Protein AF-A0A5N6N7A0-F1 (afdb_monomer)

Foldseek 3Di:
DVVLQVQLCVVLVVAEQQGNHPPSVVVQVVVLVVVCVVCQVPQQKKKKKWAFDVLQQQFALVLLLVLCCVRPVVCSVVSCVQQVDWDWDDDPPDTDTRNHGHDPVPPCRLSSQSSLCRVLQVVLVVQAPWPDWHDNRRIIITMDGLLRVLVSVVSCCVVVVVRSGHTDQQPIEMEHSHHPCPNVDPPSHDPNHHYD

Solvent-accessible surface area (backbone atoms only — not comparable to full-atom values): 10612 Å² total; per-residue (Å²): 113,80,63,57,52,57,53,49,21,63,69,42,52,81,41,37,27,61,44,80,42,86,64,23,66,58,51,52,52,54,50,52,52,51,50,48,69,74,49,34,82,43,33,57,42,29,35,40,41,42,35,47,54,62,37,55,57,39,24,30,40,69,52,27,54,52,39,33,48,72,75,43,50,94,50,27,70,59,50,43,68,70,56,66,51,74,40,82,44,75,56,90,94,48,69,47,75,44,72,44,27,45,60,88,90,45,89,63,32,65,54,48,53,42,51,51,50,43,61,59,55,50,50,37,60,76,73,28,78,61,79,40,67,42,24,45,64,77,43,33,44,39,29,19,41,43,68,36,44,34,49,37,51,50,50,46,66,70,58,21,55,84,45,25,36,41,72,26,49,74,68,17,34,40,35,49,82,29,77,66,59,72,83,74,43,90,76,63,59,69,90,66,45,35,75,101

Sequence (196 aa):
MRGVGKEMAKYLGDFQFGVGVPSGAEAVLHSANRFLNEFHTDGSLAMLTVDFSNAFNLVSRTSLLHEVRTRCPSISLWVDFLYGQPARLYVGNDHIWSTTGVQQGDPLGPLPFALVLHPLVHRIKVGCALSFHAWYLDDGTIIGDAKEVAKALDIIRAEGPVLGLELNIKKTEVFWPSCNGVKAQDGLFPCGIGNQ

Nearest PDB structures (foldseek):
  6ar1-assembly2_D  TM=7.501E-01  e=6.374E-07  Geobacillus stearothermophilus
  6ar1-assembly1_A  TM=7.476E-01  e=1.039E-06  Geobacillus stearothermophilus
  5hhl-assembly3_D  TM=6.271E-01  e=5.410E-06  Agathobacter rectalis M104/1
  5hhl-assembly4_G  TM=6.429E-01  e=1.438E-05  Agathobacter rectalis M104/1
  5hhl-assembly2_H  TM=6.278E-01  e=1.273E-05  Agathobacter rectalis M104/1

InterPro domains:
  IPR000477 Reverse transcriptase domain [PF00078] (39-175)

Structure (mmCIF, N/CA/C/O backbone):
data_AF-A0A5N6N7A0-F1
#
_entry.id   AF-A0A5N6N7A0-F1
#
loop_
_atom_site.group_PDB
_atom_site.id
_atom_site.type_symbol
_atom_site.label_atom_id
_atom_site.label_alt_id
_atom_site.label_comp_id
_atom_site.label_asym_id
_atom_site.label_entity_id
_atom_site.label_seq_id
_atom_site.pdbx_PDB_ins_code
_atom_site.Cartn_x
_atom_site.Cartn_y
_atom_site.Cartn_z
_atom_site.occupancy
_atom_site.B_iso_or_equiv
_atom_site.auth_seq_id
_atom_site.auth_comp_id
_atom_site.auth_asym_id
_atom_site.auth_atom_id
_atom_site.pdbx_PDB_model_num
ATOM 1 N N . MET A 1 1 ? -3.127 -6.864 23.498 1.00 55.28 1 MET A N 1
ATOM 2 C CA . MET A 1 1 ? -2.595 -6.164 22.301 1.00 55.28 1 MET A CA 1
ATOM 3 C C . MET A 1 1 ? -1.176 -6.580 21.881 1.00 55.28 1 MET A C 1
ATOM 5 O O . MET A 1 1 ? -0.942 -6.617 20.684 1.00 55.28 1 MET A O 1
ATOM 9 N N . ARG A 1 2 ? -0.235 -6.955 22.779 1.00 56.56 2 ARG A N 1
ATOM 10 C CA . ARG A 1 2 ? 1.153 -7.326 22.374 1.00 56.56 2 ARG A CA 1
ATOM 11 C C . ARG A 1 2 ? 1.269 -8.515 21.395 1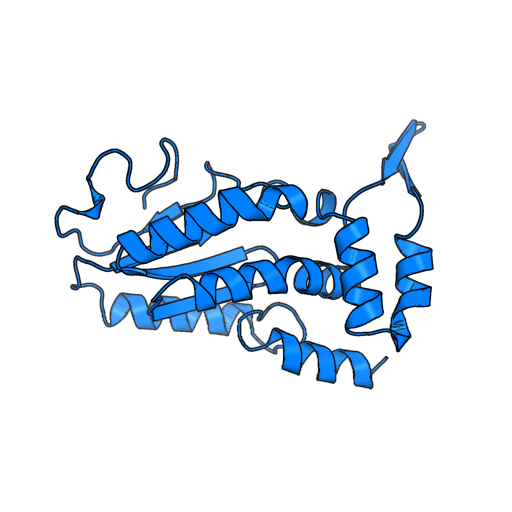.00 56.56 2 ARG A C 1
ATOM 13 O O . ARG A 1 2 ? 2.254 -8.581 20.669 1.00 56.56 2 ARG A O 1
ATOM 20 N N . GLY A 1 3 ? 0.301 -9.437 21.378 1.00 76.38 3 GLY A N 1
ATOM 21 C CA . GLY A 1 3 ? 0.283 -10.575 20.443 1.00 76.38 3 GLY A CA 1
ATOM 22 C C . GLY A 1 3 ? -0.080 -10.177 19.010 1.00 76.38 3 GLY A C 1
ATOM 23 O O . GLY A 1 3 ? 0.641 -10.527 18.083 1.00 76.38 3 GLY A O 1
ATOM 24 N N . VAL A 1 4 ? -1.126 -9.357 18.856 1.00 85.38 4 VAL A N 1
ATOM 25 C CA . VAL A 1 4 ? -1.650 -8.914 17.550 1.00 85.38 4 VAL A CA 1
ATOM 26 C C . VAL A 1 4 ? -0.587 -8.185 16.741 1.00 85.38 4 VAL A C 1
ATOM 28 O O . VAL A 1 4 ? -0.408 -8.482 15.570 1.00 85.38 4 VAL A O 1
ATOM 31 N N . GLY A 1 5 ? 0.169 -7.278 17.369 1.00 86.12 5 GLY A N 1
ATOM 32 C CA . GLY A 1 5 ? 1.215 -6.534 16.664 1.00 86.12 5 GLY A CA 1
ATOM 33 C C . GLY A 1 5 ? 2.275 -7.444 16.036 1.00 86.12 5 GLY A C 1
ATOM 34 O O . GLY A 1 5 ? 2.650 -7.238 14.890 1.00 86.12 5 GLY A O 1
ATOM 35 N N . LYS A 1 6 ? 2.715 -8.491 16.748 1.00 88.62 6 LYS A N 1
ATOM 36 C CA . LYS A 1 6 ? 3.709 -9.445 16.225 1.00 88.62 6 LYS A CA 1
ATOM 37 C C . LYS A 1 6 ? 3.142 -10.324 15.114 1.00 88.62 6 LYS A C 1
ATOM 39 O O . LYS A 1 6 ? 3.834 -10.601 14.142 1.00 88.62 6 LYS A O 1
ATOM 44 N N . GLU A 1 7 ? 1.904 -10.775 15.276 1.00 91.81 7 GLU A N 1
ATOM 45 C CA . GLU A 1 7 ? 1.223 -11.601 14.281 1.00 91.81 7 GLU A CA 1
ATOM 46 C C . GLU A 1 7 ? 0.987 -10.824 12.983 1.00 91.81 7 GLU A C 1
ATOM 48 O O . GLU A 1 7 ? 1.325 -11.306 11.905 1.00 91.81 7 GLU A O 1
ATOM 53 N N . MET A 1 8 ? 0.493 -9.589 13.092 1.00 94.31 8 MET A N 1
ATOM 54 C CA . MET A 1 8 ? 0.238 -8.732 11.937 1.00 94.31 8 MET A CA 1
ATOM 55 C C . MET A 1 8 ? 1.528 -8.264 11.272 1.00 94.31 8 MET A C 1
ATOM 57 O O . MET A 1 8 ? 1.585 -8.261 10.052 1.00 94.31 8 MET A O 1
ATOM 61 N N . ALA A 1 9 ? 2.587 -7.964 12.032 1.00 92.75 9 ALA A N 1
ATOM 62 C CA . ALA A 1 9 ? 3.901 -7.676 11.451 1.00 92.75 9 ALA A CA 1
ATOM 63 C C . ALA A 1 9 ? 4.442 -8.867 10.642 1.00 92.75 9 ALA A C 1
ATOM 65 O O . ALA A 1 9 ? 5.045 -8.678 9.593 1.00 92.75 9 ALA A O 1
ATOM 66 N N . LYS A 1 10 ? 4.197 -10.105 11.093 1.00 93.88 10 LYS A N 1
ATOM 67 C CA . LYS A 1 10 ? 4.577 -11.306 10.337 1.00 93.88 10 LYS A CA 1
ATOM 68 C C . LYS A 1 10 ? 3.730 -11.489 9.074 1.00 93.88 10 LYS A C 1
ATOM 70 O O . LYS A 1 10 ? 4.272 -11.899 8.057 1.00 93.88 10 LYS A O 1
ATOM 75 N N . TYR A 1 11 ? 2.424 -11.244 9.159 1.00 95.44 11 TYR A N 1
ATOM 76 C CA . TYR A 1 11 ? 1.506 -11.381 8.027 1.00 95.44 11 TYR A CA 1
ATOM 77 C C . TYR A 1 11 ? 1.768 -10.328 6.943 1.00 95.44 11 TYR A C 1
ATOM 79 O O . TYR A 1 11 ? 1.861 -10.676 5.778 1.00 95.44 11 TYR A O 1
ATOM 87 N N . LEU A 1 12 ? 1.939 -9.068 7.345 1.00 96.62 12 LEU A N 1
ATOM 88 C CA . LEU A 1 12 ? 2.153 -7.925 6.454 1.00 96.62 12 LEU A CA 1
ATOM 89 C C . LEU A 1 12 ? 3.604 -7.801 5.960 1.00 96.62 12 LEU A C 1
ATOM 91 O O . LEU A 1 12 ? 3.854 -7.172 4.936 1.00 96.62 12 LEU A O 1
ATOM 95 N N . GLY A 1 13 ? 4.567 -8.346 6.705 1.00 93.69 13 GLY A N 1
ATOM 96 C CA . GLY A 1 13 ? 5.996 -8.066 6.535 1.00 93.69 13 GLY A CA 1
ATOM 97 C C . GLY A 1 13 ? 6.656 -8.659 5.289 1.00 93.69 13 GLY A C 1
ATOM 98 O O . GLY A 1 13 ? 7.870 -8.544 5.149 1.00 93.69 13 GLY A O 1
ATOM 99 N N . ASP A 1 14 ? 5.904 -9.308 4.403 1.00 93.81 14 ASP A N 1
ATOM 100 C CA . ASP A 1 14 ? 6.398 -9.738 3.095 1.00 93.81 14 ASP A CA 1
ATOM 101 C C . ASP A 1 14 ? 6.516 -8.569 2.102 1.00 93.81 14 ASP A C 1
ATOM 103 O O . ASP A 1 14 ? 7.429 -8.565 1.277 1.00 93.81 14 ASP A O 1
ATOM 107 N N . PHE A 1 15 ? 5.645 -7.562 2.219 1.00 96.75 15 PHE A N 1
ATOM 108 C CA . PHE A 1 15 ? 5.638 -6.383 1.352 1.00 96.75 15 PHE A CA 1
ATOM 109 C C . PHE A 1 15 ? 5.383 -5.064 2.081 1.00 96.75 15 PHE A C 1
ATOM 111 O O . PHE A 1 15 ? 5.639 -4.016 1.501 1.00 96.75 15 PHE A O 1
ATOM 118 N N . GLN A 1 16 ? 4.881 -5.078 3.316 1.00 97.31 16 GLN A N 1
ATOM 119 C CA . GLN A 1 16 ? 4.509 -3.877 4.061 1.00 97.31 16 GLN A CA 1
ATOM 120 C C . GLN A 1 16 ? 5.455 -3.642 5.246 1.00 97.31 16 GLN A C 1
ATOM 122 O O . GLN A 1 16 ? 5.474 -4.383 6.228 1.00 97.31 16 GLN A O 1
ATOM 127 N N . PHE A 1 17 ? 6.213 -2.553 5.160 1.00 96.75 17 PHE A N 1
ATOM 128 C CA . PHE A 1 17 ? 7.297 -2.181 6.070 1.00 96.75 17 PHE A CA 1
ATOM 129 C C . PHE A 1 17 ? 6.917 -1.040 7.027 1.00 96.75 17 PHE A C 1
ATOM 131 O O . PHE A 1 17 ? 7.694 -0.688 7.910 1.00 96.75 17 PHE A O 1
ATOM 138 N N . GLY A 1 18 ? 5.714 -0.477 6.896 1.00 94.75 18 GLY A N 1
ATOM 139 C CA . GLY A 1 18 ? 5.188 0.576 7.768 1.00 94.75 18 GLY A CA 1
ATOM 140 C C . GLY A 1 18 ? 4.546 0.077 9.066 1.00 94.75 18 GLY A C 1
ATOM 141 O O . GLY A 1 18 ? 4.205 0.880 9.932 1.00 94.75 18 GLY A O 1
ATOM 142 N N . VAL A 1 19 ? 4.370 -1.2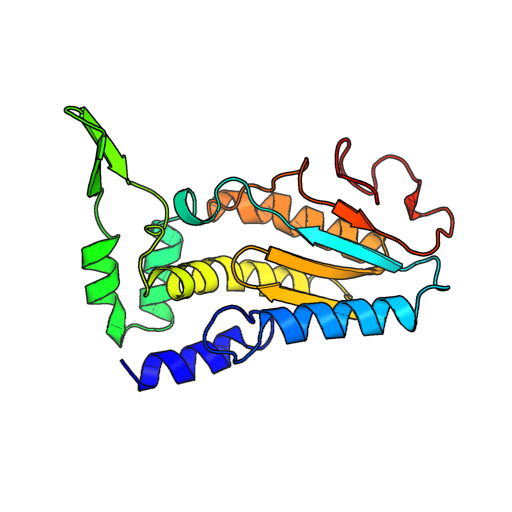41 9.236 1.00 93.75 19 VAL A N 1
ATOM 143 C CA . VAL A 1 19 ? 3.673 -1.819 10.396 1.00 93.75 19 VAL A CA 1
ATOM 144 C C . VAL A 1 19 ? 4.547 -2.841 11.111 1.00 93.75 19 VAL A C 1
ATOM 146 O O . VAL A 1 19 ? 4.698 -3.979 10.680 1.00 93.75 19 VAL A O 1
ATOM 149 N N . GLY A 1 20 ? 5.091 -2.444 12.263 1.00 90.50 20 GLY A N 1
ATOM 150 C CA . GLY A 1 20 ? 5.809 -3.357 13.157 1.00 90.50 20 GLY A CA 1
ATOM 151 C C . GLY A 1 20 ? 7.187 -3.807 12.659 1.00 90.50 20 GLY A C 1
ATOM 152 O O . GLY A 1 20 ? 7.741 -4.746 13.231 1.00 90.50 20 GLY A O 1
ATOM 153 N N . VAL A 1 21 ? 7.748 -3.133 11.648 1.00 92.50 21 VAL A N 1
ATOM 154 C CA . VAL A 1 21 ? 9.099 -3.378 11.127 1.00 92.50 21 VAL A CA 1
ATOM 155 C C . VAL A 1 21 ? 10.039 -2.247 11.568 1.00 92.50 21 VAL A C 1
ATOM 157 O O . VAL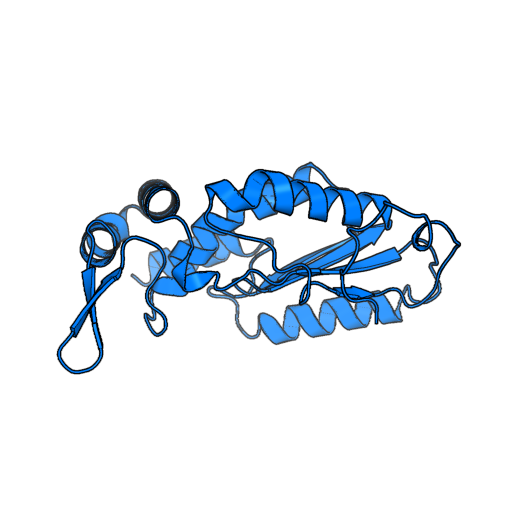 A 1 21 ? 9.840 -1.097 11.173 1.00 92.50 21 VAL A O 1
ATOM 160 N N . PRO A 1 22 ? 11.059 -2.530 12.401 1.00 92.44 22 PRO A N 1
ATOM 161 C CA . PRO A 1 22 ? 12.063 -1.535 12.769 1.00 92.44 22 PRO A CA 1
ATOM 162 C C . PRO A 1 22 ? 12.812 -1.021 11.537 1.00 92.44 22 PRO A C 1
ATOM 164 O O . PRO A 1 22 ? 13.268 -1.823 10.724 1.00 92.44 22 PRO A O 1
ATOM 167 N N . SER A 1 23 ? 12.953 0.302 11.421 1.00 93.75 23 SER A N 1
ATOM 168 C CA . SER A 1 23 ? 13.647 0.964 10.303 1.00 93.75 23 SER A CA 1
ATOM 169 C C . SER A 1 23 ? 13.132 0.552 8.915 1.00 93.75 23 SER A C 1
ATOM 171 O O . SER A 1 23 ? 13.902 0.389 7.967 1.00 93.75 23 SER A O 1
ATOM 173 N N . GLY A 1 24 ? 11.818 0.323 8.803 1.00 94.50 24 GLY A N 1
ATOM 174 C CA . GLY A 1 24 ? 11.193 -0.139 7.566 1.00 94.50 24 GLY A CA 1
ATOM 175 C C . GLY A 1 24 ? 11.381 0.827 6.396 1.00 94.50 24 GLY A C 1
ATOM 176 O O . GLY A 1 24 ? 11.703 0.388 5.295 1.00 94.50 24 GLY A O 1
ATOM 177 N N . ALA A 1 25 ? 11.252 2.136 6.632 1.00 94.19 25 ALA A N 1
ATOM 178 C CA . ALA A 1 25 ? 11.437 3.151 5.595 1.00 94.19 25 ALA A CA 1
ATOM 179 C C . ALA A 1 25 ? 12.876 3.145 5.051 1.00 94.19 25 ALA A C 1
ATOM 181 O O . ALA A 1 25 ? 13.091 3.109 3.839 1.00 94.19 25 ALA A O 1
ATOM 182 N N . GLU A 1 26 ? 13.870 3.108 5.942 1.00 95.75 26 GLU A N 1
ATOM 183 C CA . GLU A 1 26 ? 15.284 3.050 5.578 1.00 95.75 26 GLU A CA 1
ATOM 184 C C . GLU A 1 26 ? 15.613 1.756 4.829 1.00 95.75 26 GLU A C 1
ATOM 186 O O . GLU A 1 26 ? 16.344 1.786 3.838 1.00 95.75 26 GLU A O 1
ATOM 191 N N . ALA A 1 27 ? 15.048 0.624 5.258 1.00 94.62 27 ALA A N 1
ATOM 192 C CA . ALA A 1 27 ? 15.231 -0.656 4.585 1.00 94.62 27 ALA A CA 1
ATOM 193 C C . ALA A 1 27 ? 14.710 -0.620 3.140 1.00 94.62 27 ALA A C 1
ATOM 195 O O . ALA A 1 27 ? 15.414 -1.071 2.231 1.00 94.62 27 ALA A O 1
ATOM 196 N N . VAL A 1 28 ? 13.521 -0.050 2.911 1.00 95.62 28 VAL A N 1
ATOM 197 C CA . VAL A 1 28 ? 12.941 0.108 1.567 1.00 95.62 28 VAL A CA 1
ATOM 198 C C . VAL A 1 28 ? 13.817 1.019 0.708 1.00 95.62 28 VAL A C 1
ATOM 200 O O . VAL A 1 28 ? 14.222 0.620 -0.385 1.00 95.62 28 VAL A O 1
ATOM 203 N N . LEU A 1 29 ? 14.185 2.197 1.222 1.00 94.50 29 LEU A N 1
ATOM 204 C CA . LEU A 1 29 ? 15.008 3.174 0.507 1.00 94.50 29 LEU A CA 1
ATOM 205 C C . LEU A 1 29 ? 16.381 2.607 0.121 1.00 94.50 29 LEU A C 1
ATOM 207 O O . LEU A 1 29 ? 16.797 2.700 -1.034 1.00 94.50 29 LEU A O 1
ATOM 211 N N . HIS A 1 30 ? 17.102 2.009 1.072 1.00 95.31 30 HIS A N 1
ATOM 212 C CA . HIS A 1 30 ? 18.429 1.453 0.807 1.00 95.31 30 HIS A CA 1
ATOM 213 C C . HIS A 1 30 ? 18.378 0.263 -0.152 1.00 95.31 30 HIS A C 1
ATOM 215 O O . HIS A 1 30 ? 19.270 0.133 -0.991 1.00 95.31 30 HIS A O 1
ATOM 221 N N . SER A 1 31 ? 17.341 -0.575 -0.069 1.00 94.75 31 SER A N 1
ATOM 222 C CA . SER A 1 31 ? 17.174 -1.713 -0.979 1.00 94.75 31 SER A CA 1
ATOM 223 C C . SER A 1 31 ? 16.885 -1.252 -2.407 1.00 94.75 31 SER A C 1
ATOM 225 O O . SER A 1 31 ? 17.551 -1.714 -3.333 1.00 94.75 31 SER A O 1
ATOM 227 N N . ALA A 1 32 ? 15.968 -0.295 -2.584 1.00 93.44 32 ALA A N 1
ATOM 228 C CA . ALA A 1 32 ? 15.656 0.282 -3.890 1.00 93.44 32 ALA A CA 1
ATOM 229 C C . ALA A 1 32 ? 16.882 0.979 -4.507 1.00 93.44 32 ALA A C 1
ATOM 231 O O . ALA A 1 32 ? 17.246 0.695 -5.647 1.00 93.44 32 ALA A O 1
ATOM 232 N N . ASN A 1 33 ? 17.591 1.807 -3.732 1.00 92.25 33 ASN A N 1
ATOM 233 C CA . ASN A 1 33 ? 18.808 2.481 -4.194 1.00 92.25 33 ASN A CA 1
ATOM 234 C C . ASN A 1 33 ? 19.922 1.499 -4.561 1.00 92.25 33 ASN A C 1
ATOM 236 O O . ASN A 1 33 ? 20.608 1.684 -5.565 1.00 92.25 33 ASN A O 1
ATOM 240 N N . ARG A 1 34 ? 20.128 0.446 -3.762 1.00 93.44 34 ARG A N 1
ATOM 241 C CA . ARG A 1 34 ? 21.104 -0.599 -4.088 1.00 93.44 34 ARG A CA 1
ATOM 242 C C . ARG A 1 34 ? 20.739 -1.286 -5.402 1.00 93.44 34 ARG A C 1
ATOM 244 O O . ARG A 1 34 ? 21.615 -1.445 -6.246 1.00 93.44 34 ARG A O 1
ATOM 251 N N . PHE A 1 35 ? 19.469 -1.647 -5.575 1.00 92.12 35 PHE A N 1
ATOM 252 C CA . PHE A 1 35 ? 18.976 -2.300 -6.783 1.00 92.12 35 PHE A CA 1
ATOM 253 C C . PHE A 1 35 ? 19.190 -1.420 -8.021 1.00 92.12 35 PHE A C 1
ATOM 255 O O . PHE A 1 35 ? 19.776 -1.864 -9.005 1.00 92.12 35 PHE A O 1
ATOM 262 N N . LEU A 1 36 ? 18.794 -0.146 -7.954 1.00 88.56 36 LEU A N 1
ATOM 263 C CA . LEU A 1 36 ? 19.000 0.797 -9.052 1.00 88.56 36 LEU A CA 1
ATOM 264 C C . LEU A 1 36 ? 20.480 0.990 -9.382 1.00 88.56 36 LEU A C 1
ATOM 266 O O . LEU A 1 36 ? 20.834 0.986 -10.554 1.00 88.56 36 LEU A O 1
ATOM 270 N N . ASN A 1 37 ? 21.352 1.110 -8.378 1.00 89.56 37 ASN A N 1
ATOM 271 C CA . ASN A 1 37 ? 22.793 1.239 -8.605 1.00 89.56 37 ASN A CA 1
ATOM 272 C C . ASN A 1 37 ? 23.400 -0.009 -9.262 1.00 89.56 37 ASN A C 1
ATOM 274 O O . ASN A 1 37 ? 24.306 0.113 -10.082 1.00 89.56 37 ASN A O 1
ATOM 278 N N . GLU A 1 38 ? 22.914 -1.203 -8.929 1.00 90.44 38 GLU A N 1
ATOM 279 C CA . GLU A 1 38 ? 23.411 -2.458 -9.498 1.00 90.44 38 GLU A CA 1
ATOM 280 C C . GLU A 1 38 ? 22.960 -2.649 -10.954 1.00 90.44 38 GLU A C 1
ATOM 282 O O . GLU A 1 38 ? 23.767 -3.025 -11.803 1.00 90.44 38 GLU A O 1
ATOM 287 N N . PHE A 1 39 ? 21.709 -2.300 -11.272 1.00 86.62 39 PHE A N 1
ATOM 288 C CA . PHE A 1 39 ? 21.102 -2.535 -12.588 1.00 86.62 39 PHE A CA 1
ATOM 289 C C . PHE A 1 39 ? 20.881 -1.261 -13.421 1.00 86.62 39 PHE A C 1
ATOM 291 O O . PHE A 1 39 ? 20.078 -1.255 -14.351 1.00 86.62 39 PHE A O 1
ATOM 298 N N . HIS A 1 40 ? 21.600 -0.172 -13.131 1.00 83.12 40 HIS A N 1
ATOM 299 C CA . HIS A 1 40 ? 21.391 1.128 -13.788 1.00 83.12 40 HIS A CA 1
ATOM 300 C C . HIS A 1 40 ? 21.559 1.102 -15.320 1.00 83.12 40 HIS A C 1
ATOM 302 O O . HIS A 1 40 ? 20.958 1.908 -16.032 1.00 83.12 40 HIS A O 1
ATOM 308 N N . THR A 1 41 ? 22.361 0.172 -15.844 1.00 85.81 41 THR A N 1
ATOM 309 C CA . THR A 1 41 ? 22.593 -0.004 -17.288 1.00 85.81 41 THR A CA 1
ATOM 310 C C . THR A 1 41 ? 21.518 -0.837 -17.989 1.00 85.81 41 THR A C 1
ATOM 312 O O . THR A 1 41 ? 21.493 -0.875 -19.221 1.00 85.81 41 THR A O 1
ATOM 315 N N . ASP A 1 42 ? 20.620 -1.484 -17.241 1.00 85.44 42 ASP A N 1
ATOM 316 C CA . ASP A 1 42 ? 19.538 -2.277 -17.813 1.00 85.44 42 ASP A CA 1
ATOM 317 C C . ASP A 1 42 ? 18.395 -1.374 -18.294 1.00 85.44 42 ASP A C 1
ATOM 319 O O . ASP A 1 42 ? 17.499 -0.951 -17.554 1.00 85.44 42 ASP A O 1
ATOM 323 N N . GLY A 1 43 ? 18.411 -1.124 -19.602 1.00 84.06 43 GLY A N 1
ATOM 324 C CA . GLY A 1 43 ? 17.431 -0.290 -20.275 1.00 84.06 43 GLY A CA 1
ATOM 325 C C . GLY A 1 43 ? 16.000 -0.827 -20.249 1.00 84.06 43 GLY A C 1
ATOM 326 O O . GLY A 1 43 ? 15.118 -0.096 -20.694 1.00 84.06 43 GLY A O 1
ATOM 327 N N . SER A 1 44 ? 15.735 -2.038 -19.739 1.00 87.00 44 SER A N 1
ATOM 328 C CA . SER A 1 44 ? 14.383 -2.600 -19.569 1.00 87.00 44 SER A CA 1
ATOM 329 C C . SER A 1 44 ? 13.705 -2.187 -18.255 1.00 87.00 44 SER A C 1
ATOM 331 O O . SER A 1 44 ? 12.478 -2.087 -18.207 1.00 87.00 44 SER A O 1
ATOM 333 N N . LEU A 1 45 ? 14.481 -1.838 -17.222 1.00 91.12 45 LEU A N 1
ATOM 334 C CA . LEU A 1 45 ? 13.965 -1.642 -15.864 1.00 91.12 45 LEU A CA 1
ATOM 335 C C . LEU A 1 45 ? 13.327 -0.274 -15.621 1.00 91.12 45 LEU A C 1
ATOM 337 O O . LEU A 1 45 ? 13.961 0.761 -15.816 1.00 91.12 45 LEU A O 1
ATOM 341 N N . ALA A 1 46 ? 12.100 -0.255 -15.123 1.00 92.62 46 ALA A N 1
ATOM 342 C CA . ALA A 1 46 ? 11.469 0.946 -14.593 1.00 92.62 46 ALA A CA 1
ATOM 343 C C . ALA A 1 46 ? 11.291 0.812 -13.080 1.00 92.62 46 ALA A C 1
ATOM 345 O O . ALA A 1 46 ? 11.015 -0.275 -12.572 1.00 92.62 46 ALA A O 1
ATOM 346 N N . MET A 1 47 ? 11.436 1.926 -12.374 1.00 94.69 47 MET A N 1
ATOM 347 C CA . MET A 1 47 ? 10.958 2.094 -11.011 1.00 94.69 47 MET A CA 1
ATOM 348 C C . MET A 1 47 ? 9.691 2.942 -11.040 1.00 94.69 47 MET A C 1
ATOM 350 O O . MET A 1 47 ? 9.638 3.944 -11.741 1.00 94.69 47 MET A O 1
ATOM 354 N N . LEU A 1 48 ? 8.695 2.548 -10.262 1.00 95.88 48 LEU A N 1
ATOM 355 C CA . LEU A 1 48 ? 7.455 3.271 -10.037 1.00 95.88 48 LEU A CA 1
ATOM 356 C C . LEU A 1 48 ? 7.343 3.580 -8.545 1.00 95.88 48 LEU A C 1
ATOM 358 O O . LEU A 1 48 ? 7.403 2.662 -7.721 1.00 95.88 48 LEU A O 1
ATOM 362 N N . THR A 1 49 ? 7.159 4.856 -8.219 1.00 96.38 49 THR A N 1
ATOM 363 C CA . THR A 1 49 ? 6.747 5.315 -6.891 1.00 96.38 49 THR A CA 1
ATOM 364 C C . THR A 1 49 ? 5.257 5.642 -6.927 1.00 96.38 49 THR A C 1
ATOM 366 O O . THR A 1 49 ? 4.781 6.371 -7.798 1.00 96.38 49 THR A O 1
ATOM 369 N N . VAL A 1 50 ? 4.495 5.036 -6.022 1.00 96.88 50 VAL A N 1
ATOM 370 C CA . VAL A 1 50 ? 3.033 5.114 -5.977 1.00 96.88 50 VAL A CA 1
ATOM 371 C C . VAL A 1 50 ? 2.616 6.069 -4.868 1.00 96.88 50 VAL A C 1
ATOM 373 O O . VAL A 1 50 ? 3.005 5.869 -3.722 1.00 96.88 50 VAL A O 1
ATOM 376 N N . ASP A 1 51 ? 1.781 7.051 -5.213 1.00 96.06 51 ASP A N 1
ATOM 377 C CA . ASP A 1 51 ? 1.134 7.972 -4.269 1.00 96.06 51 ASP A CA 1
ATOM 378 C C . ASP A 1 51 ? -0.386 7.875 -4.438 1.00 96.06 51 ASP A C 1
ATOM 380 O O . ASP A 1 51 ? -0.915 7.911 -5.556 1.00 96.06 51 ASP A O 1
ATOM 384 N N . PHE A 1 52 ? -1.101 7.755 -3.323 1.00 97.19 52 PHE A N 1
ATOM 385 C CA . PHE A 1 52 ? -2.560 7.766 -3.291 1.00 97.19 52 PHE A CA 1
ATOM 386 C C . PHE A 1 52 ? -3.082 9.128 -2.826 1.00 97.19 52 PHE A C 1
ATOM 388 O O . PHE A 1 52 ? -2.600 9.736 -1.870 1.00 97.19 52 PHE A O 1
ATOM 395 N N . SER A 1 53 ? -4.155 9.597 -3.457 1.00 96.44 53 SER A N 1
ATOM 396 C CA . SER A 1 53 ? -4.797 10.855 -3.088 1.00 96.44 53 SER A CA 1
ATOM 397 C C . SER A 1 53 ? -5.486 10.711 -1.732 1.00 96.44 53 SER A C 1
ATOM 399 O O . SER A 1 53 ? -6.524 10.068 -1.634 1.00 96.44 53 SER A O 1
ATOM 401 N N . ASN A 1 54 ? -4.951 11.353 -0.689 1.00 94.44 54 ASN A N 1
ATOM 402 C CA . ASN A 1 54 ? -5.589 11.437 0.633 1.00 94.44 54 ASN A CA 1
ATOM 403 C C . ASN A 1 54 ? -5.936 10.059 1.250 1.00 94.44 54 ASN A C 1
ATOM 405 O O . ASN A 1 54 ? -6.999 9.885 1.854 1.00 94.44 54 ASN A O 1
ATOM 409 N N . ALA A 1 55 ? -5.031 9.087 1.090 1.00 95.75 55 ALA A N 1
ATOM 410 C CA . ALA A 1 55 ? -5.273 7.660 1.316 1.00 95.75 55 ALA A CA 1
ATOM 411 C C . ALA A 1 55 ? -5.909 7.343 2.677 1.00 95.75 55 ALA A C 1
ATOM 413 O O . ALA A 1 55 ? -6.944 6.679 2.757 1.00 95.75 55 ALA A O 1
ATOM 414 N N . PHE A 1 56 ? -5.330 7.882 3.754 1.00 94.75 56 PHE A N 1
ATOM 415 C CA . PHE A 1 56 ? -5.804 7.645 5.119 1.00 94.75 56 PHE A CA 1
ATOM 416 C C . PHE A 1 56 ? -7.248 8.108 5.329 1.00 94.75 56 PHE A C 1
ATOM 418 O O . PHE A 1 56 ? -8.006 7.419 5.999 1.00 94.75 56 PHE A O 1
ATOM 425 N N . ASN A 1 57 ? -7.663 9.227 4.733 1.00 94.50 57 ASN A N 1
ATOM 426 C CA . ASN A 1 57 ? -9.018 9.757 4.911 1.00 94.50 57 ASN A CA 1
ATOM 427 C C . ASN A 1 57 ? -10.051 9.101 3.976 1.00 94.50 57 ASN A C 1
ATOM 429 O O . ASN A 1 57 ? -11.251 9.167 4.253 1.00 94.50 57 ASN A O 1
ATOM 433 N N . LEU A 1 58 ? -9.612 8.481 2.876 1.00 96.25 58 LEU A N 1
ATOM 434 C CA . LEU A 1 58 ? -10.503 7.918 1.855 1.00 96.25 58 LEU A CA 1
ATOM 435 C C . LEU A 1 58 ? -10.643 6.395 1.903 1.00 96.25 58 LEU A C 1
ATOM 437 O O . LEU A 1 58 ? -11.639 5.889 1.388 1.00 96.25 58 LEU A O 1
ATOM 441 N N . VAL A 1 59 ? -9.727 5.673 2.561 1.00 97.50 59 VAL A N 1
ATOM 442 C CA . VAL A 1 59 ? -9.775 4.203 2.622 1.00 97.50 59 VAL A CA 1
ATOM 443 C C . VAL A 1 59 ? -11.149 3.687 3.081 1.00 97.50 59 VAL A C 1
ATOM 445 O O . VAL A 1 59 ? -11.784 4.220 3.997 1.00 97.50 59 VAL A O 1
ATOM 448 N N . SER A 1 60 ? -11.637 2.638 2.422 1.00 97.62 60 SER A N 1
ATOM 449 C CA . SER A 1 60 ? -12.971 2.080 2.640 1.00 97.62 60 SER A CA 1
ATOM 450 C C . SER A 1 60 ? -13.106 1.501 4.046 1.00 97.62 60 SER A C 1
ATOM 452 O O . SER A 1 60 ? -12.469 0.503 4.388 1.00 97.62 60 SER A O 1
ATOM 454 N N . ARG A 1 61 ? -14.007 2.075 4.856 1.00 96.44 61 ARG A N 1
ATOM 455 C CA . ARG A 1 61 ? -14.320 1.529 6.186 1.00 96.44 61 ARG A CA 1
ATOM 456 C C . ARG A 1 61 ? -14.967 0.153 6.115 1.00 96.44 61 ARG A C 1
ATOM 458 O O . ARG A 1 61 ? -14.748 -0.663 7.000 1.00 96.44 61 ARG A O 1
ATOM 465 N N . THR A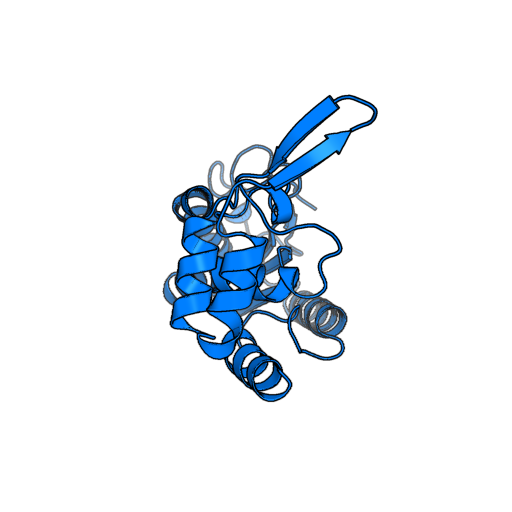 1 62 ? -15.716 -0.135 5.055 1.00 97.31 62 THR A N 1
ATOM 466 C CA . THR A 1 62 ? -16.292 -1.467 4.837 1.00 97.31 62 THR A CA 1
ATOM 467 C C . THR A 1 62 ? -15.190 -2.515 4.708 1.00 97.31 62 THR A C 1
ATOM 469 O O . THR A 1 62 ? -15.208 -3.512 5.430 1.00 97.31 62 THR A O 1
ATOM 472 N N . SER A 1 63 ? -14.203 -2.261 3.842 1.00 98.00 63 SER A N 1
ATOM 473 C CA . SER A 1 63 ? -13.052 -3.152 3.652 1.00 98.00 63 SER A CA 1
ATOM 474 C C . SER A 1 63 ? -12.203 -3.230 4.919 1.00 98.00 63 SER A C 1
ATOM 476 O O . SER A 1 63 ? -11.796 -4.313 5.325 1.00 98.00 63 SER A O 1
ATOM 478 N N . LEU A 1 64 ? -12.011 -2.100 5.601 1.00 97.69 64 LEU A N 1
ATOM 479 C CA . LEU A 1 64 ? -11.274 -2.018 6.860 1.00 97.69 64 LEU A CA 1
ATOM 480 C C . LEU A 1 64 ? -11.870 -2.915 7.941 1.00 97.69 64 LEU A C 1
ATOM 482 O O . LEU A 1 64 ? -11.165 -3.736 8.527 1.00 97.69 64 LEU A O 1
ATOM 486 N N . LEU A 1 65 ? -13.170 -2.776 8.202 1.00 97.81 65 LEU A N 1
ATOM 487 C CA . LEU A 1 65 ? -13.856 -3.565 9.223 1.00 97.81 65 LEU A CA 1
ATOM 488 C C . LEU A 1 65 ? -13.859 -5.050 8.843 1.00 97.81 65 LEU A C 1
ATOM 490 O O . LEU A 1 65 ? -13.682 -5.902 9.713 1.00 97.81 65 LEU A O 1
ATOM 494 N N . HIS A 1 66 ? -14.014 -5.368 7.554 1.00 98.12 66 HIS A N 1
ATOM 495 C CA . HIS A 1 66 ? -13.933 -6.739 7.053 1.00 98.12 66 HIS A CA 1
ATOM 496 C C . HIS A 1 66 ? -12.557 -7.373 7.307 1.00 98.12 66 HIS A C 1
ATOM 498 O O . HIS A 1 66 ? -12.480 -8.451 7.906 1.00 98.12 66 HIS A O 1
ATOM 504 N N . GLU A 1 67 ? -11.475 -6.704 6.907 1.00 98.00 67 GLU A N 1
ATOM 505 C CA . GLU A 1 67 ? -10.115 -7.222 7.071 1.00 98.00 67 GLU A CA 1
ATOM 506 C C . GLU A 1 67 ? -9.735 -7.350 8.546 1.00 98.00 67 GLU A C 1
ATOM 508 O O . GLU A 1 67 ? -9.204 -8.379 8.960 1.00 98.00 67 GLU A O 1
ATOM 513 N N . VAL A 1 68 ? -10.081 -6.370 9.386 1.00 97.50 68 VAL A N 1
ATOM 514 C CA . VAL A 1 68 ? -9.801 -6.443 10.828 1.00 97.50 68 VAL A CA 1
ATOM 515 C C . VAL A 1 68 ? -10.546 -7.603 11.488 1.00 97.50 68 VAL A C 1
ATOM 517 O O . VAL A 1 68 ? -9.942 -8.373 12.238 1.00 97.50 68 VAL A O 1
ATOM 520 N N . ARG A 1 69 ? -11.846 -7.771 11.212 1.00 97.38 69 ARG A N 1
ATOM 521 C CA . ARG A 1 69 ? -12.634 -8.889 11.763 1.00 97.38 69 ARG A CA 1
ATOM 522 C C . ARG A 1 69 ? -12.080 -10.246 11.331 1.00 97.38 69 ARG A C 1
ATOM 524 O O . ARG A 1 69 ? -12.142 -11.193 12.109 1.00 97.38 69 ARG A O 1
ATOM 531 N N . THR A 1 70 ? -11.514 -10.325 10.129 1.00 97.12 70 THR A N 1
ATOM 532 C CA . THR A 1 70 ? -10.947 -11.558 9.569 1.00 97.12 70 THR A CA 1
ATOM 533 C C . THR A 1 70 ? -9.549 -11.860 10.113 1.00 97.12 70 THR A C 1
ATOM 535 O O . THR A 1 70 ? -9.262 -12.999 10.477 1.00 97.12 70 THR A O 1
ATOM 538 N N . ARG A 1 71 ? -8.663 -10.860 10.168 1.00 95.62 71 ARG A N 1
ATOM 539 C CA . ARG A 1 71 ? -7.224 -11.046 10.429 1.00 95.62 71 ARG A CA 1
ATOM 540 C C . ARG A 1 71 ? -6.829 -10.836 11.879 1.00 95.62 71 ARG A C 1
ATOM 542 O O . ARG A 1 71 ? -5.905 -11.479 12.361 1.00 95.62 71 ARG A O 1
ATOM 549 N N . CYS A 1 72 ? -7.520 -9.956 12.590 1.00 94.25 72 CYS A N 1
ATOM 550 C CA . CYS A 1 72 ? -7.224 -9.648 13.983 1.00 94.25 72 CYS A CA 1
ATOM 551 C C . CYS A 1 72 ? -8.518 -9.498 14.806 1.00 94.25 72 CYS A C 1
ATOM 553 O O . CYS A 1 72 ? -8.742 -8.466 15.446 1.00 94.25 72 CYS A O 1
ATOM 555 N N . PRO A 1 73 ? -9.355 -10.559 14.882 1.00 95.25 73 PRO A N 1
ATOM 556 C CA . PRO A 1 73 ? -10.666 -10.511 15.536 1.00 95.25 73 PRO A CA 1
ATOM 557 C C . PRO A 1 73 ? -10.602 -10.043 16.995 1.00 95.25 73 PRO A C 1
ATOM 559 O O . PRO A 1 73 ? -11.538 -9.414 17.481 1.00 95.25 73 PRO A O 1
ATOM 562 N N . SER A 1 74 ? -9.482 -10.268 17.686 1.00 95.25 74 SER A N 1
ATOM 563 C CA . SER A 1 74 ? -9.278 -9.825 19.073 1.00 95.25 74 SER A CA 1
ATOM 564 C C . SER A 1 74 ? -9.311 -8.302 19.283 1.00 95.25 74 SER A C 1
ATOM 566 O O . SER A 1 74 ? -9.541 -7.869 20.410 1.00 95.25 74 SER A O 1
ATOM 568 N N . ILE A 1 75 ? -9.100 -7.490 18.237 1.00 94.88 75 ILE A N 1
ATOM 569 C CA . ILE A 1 75 ? -9.236 -6.020 18.294 1.00 94.88 75 ILE A CA 1
ATOM 570 C C . ILE A 1 75 ? -10.458 -5.501 17.529 1.00 94.88 75 ILE A C 1
ATOM 572 O O . ILE A 1 75 ? -10.709 -4.297 17.537 1.00 94.88 75 ILE A O 1
ATOM 576 N N . SER A 1 76 ? -11.234 -6.387 16.897 1.00 96.31 76 SER A N 1
ATOM 577 C CA . SER A 1 76 ? -12.352 -6.001 16.028 1.00 96.31 76 SER A CA 1
ATOM 578 C C . SER A 1 76 ? -13.393 -5.139 16.734 1.00 96.31 76 SER A C 1
ATOM 580 O O . SER A 1 76 ? -13.766 -4.112 16.190 1.00 96.31 76 SER A O 1
ATOM 582 N N . LEU A 1 77 ? -13.767 -5.461 17.977 1.00 96.44 77 LEU A N 1
ATOM 583 C CA . LEU A 1 77 ? -14.725 -4.663 18.753 1.00 96.44 77 LEU A CA 1
ATOM 584 C C . LEU A 1 77 ? -14.254 -3.220 18.984 1.00 96.44 77 LEU A C 1
ATOM 586 O O . LEU A 1 77 ? -15.063 -2.297 18.989 1.00 96.44 77 LEU A O 1
ATOM 590 N N . TRP A 1 78 ? -12.947 -3.015 19.166 1.00 95.06 78 TRP A N 1
ATOM 591 C CA . TRP A 1 78 ? -12.380 -1.678 19.338 1.00 95.06 78 TRP A CA 1
ATOM 592 C C . TRP A 1 78 ? -12.384 -0.897 18.022 1.00 95.06 78 TRP A C 1
ATOM 594 O O . TRP A 1 78 ? -12.746 0.275 17.990 1.00 95.06 78 TRP A O 1
ATOM 604 N N . VAL A 1 79 ? -12.037 -1.561 16.919 1.00 96.12 79 VAL A N 1
ATOM 605 C CA . VAL A 1 79 ? -12.087 -0.958 15.580 1.00 96.12 79 VAL A CA 1
ATOM 606 C C . VAL A 1 79 ? -13.532 -0.663 15.165 1.00 96.12 79 VAL A C 1
ATOM 608 O O . VAL A 1 79 ? -13.796 0.408 14.630 1.00 96.12 79 VAL A O 1
ATOM 611 N N . ASP A 1 80 ? -14.476 -1.551 15.469 1.00 96.12 80 ASP A N 1
ATOM 612 C CA . ASP A 1 80 ? -15.912 -1.354 15.254 1.00 96.12 80 ASP A CA 1
ATOM 613 C C . ASP A 1 80 ? -16.430 -0.149 16.043 1.00 96.12 80 ASP A C 1
ATOM 615 O O . ASP A 1 80 ? -17.219 0.637 15.526 1.00 96.12 80 ASP A O 1
ATOM 619 N N . PHE A 1 81 ? -15.958 0.036 17.277 1.00 94.62 81 PHE A N 1
ATOM 620 C CA . PHE A 1 81 ? -16.298 1.208 18.075 1.00 94.62 81 PHE A CA 1
ATOM 621 C C . PHE A 1 81 ? -15.771 2.513 17.453 1.00 94.62 81 PHE A C 1
ATOM 623 O O . PHE A 1 81 ? -16.505 3.497 17.395 1.00 94.62 81 PHE A O 1
ATOM 630 N N . LEU A 1 82 ? -14.525 2.522 16.968 1.00 93.50 82 LEU A N 1
ATOM 631 C CA . LEU A 1 82 ? -13.896 3.716 16.389 1.00 93.50 82 LEU A CA 1
ATOM 632 C C . LEU A 1 82 ? -14.430 4.069 14.994 1.00 93.50 82 LEU A C 1
ATOM 634 O O . LEU A 1 82 ? -14.653 5.237 14.686 1.00 93.50 82 LEU A O 1
ATOM 638 N N . TYR A 1 83 ? -14.613 3.061 14.143 1.00 95.44 83 TYR A N 1
ATOM 639 C CA . TYR A 1 83 ? -14.819 3.240 12.706 1.00 95.44 83 TYR A CA 1
ATOM 640 C C . TYR A 1 83 ? -16.156 2.686 12.209 1.00 95.44 83 TYR A C 1
ATOM 642 O O . TYR A 1 83 ? -16.580 3.011 11.101 1.00 95.44 83 TYR A O 1
ATOM 650 N N . GLY A 1 84 ? -16.861 1.887 13.011 1.00 95.38 84 GLY A N 1
ATOM 651 C CA . GLY A 1 84 ? -18.096 1.215 12.602 1.00 95.38 84 GLY A CA 1
ATOM 652 C C . GLY A 1 84 ? -19.275 2.146 12.339 1.00 95.38 84 GLY A C 1
ATOM 653 O O . GLY A 1 84 ? -20.240 1.718 11.713 1.00 95.38 84 GLY A O 1
ATOM 654 N N . GLN A 1 85 ? -19.212 3.401 12.790 1.00 94.06 85 GLN A N 1
ATOM 655 C CA . GLN A 1 85 ? -20.251 4.407 12.575 1.00 94.06 85 GLN A CA 1
ATOM 656 C C . GLN A 1 85 ? -19.651 5.745 12.116 1.00 94.06 85 GLN A C 1
ATOM 658 O O . GLN A 1 85 ? -18.485 6.036 12.404 1.00 94.06 85 GLN A O 1
ATOM 663 N N . PRO A 1 86 ? -20.427 6.586 11.408 1.00 94.44 86 PRO A N 1
ATOM 664 C CA . PRO A 1 86 ? -20.020 7.952 11.106 1.00 94.44 86 PRO A CA 1
ATOM 665 C C . PRO A 1 86 ? -19.659 8.728 12.379 1.00 94.44 86 PRO A C 1
ATOM 667 O O . PRO A 1 86 ? -20.441 8.778 13.328 1.00 94.44 86 PRO A O 1
ATOM 670 N N . ALA A 1 87 ? -18.491 9.365 12.385 1.00 91.56 87 ALA A N 1
ATOM 671 C CA . ALA A 1 87 ? -18.035 10.207 13.491 1.00 91.56 87 ALA A CA 1
ATOM 672 C C . ALA A 1 87 ? -18.126 11.690 13.105 1.00 91.56 87 ALA A C 1
ATOM 674 O O . ALA A 1 87 ? -17.960 12.035 11.936 1.00 91.56 87 ALA A O 1
ATOM 675 N N . ARG A 1 88 ? -18.380 12.584 14.066 1.00 93.44 88 ARG A N 1
ATOM 676 C CA . ARG A 1 88 ? -18.365 14.035 13.814 1.00 93.44 88 ARG A CA 1
ATOM 677 C C . ARG A 1 88 ? -16.938 14.568 13.909 1.00 93.44 88 ARG A C 1
ATOM 679 O O . ARG A 1 88 ? -16.303 14.415 14.948 1.00 93.44 88 ARG A O 1
ATOM 686 N N . LEU A 1 89 ? -16.467 15.231 12.858 1.00 90.81 89 LEU A N 1
ATOM 687 C CA . LEU A 1 89 ? -15.251 16.040 12.872 1.00 90.81 89 LEU A CA 1
ATOM 688 C C . LEU A 1 89 ? -15.649 17.504 13.012 1.00 90.81 89 LEU A C 1
ATOM 690 O O . LEU A 1 89 ? -16.328 18.046 12.141 1.00 90.81 89 LEU A O 1
ATOM 694 N N . TYR A 1 90 ? -15.246 18.126 14.112 1.00 91.81 90 TYR A N 1
ATOM 695 C CA . TYR A 1 90 ? -15.570 19.517 14.408 1.00 91.81 90 TYR A CA 1
ATOM 696 C C . TYR A 1 90 ? -14.564 20.461 13.746 1.00 91.81 90 TYR A C 1
ATOM 698 O O . TYR A 1 90 ? -13.355 20.266 13.863 1.00 91.81 90 TYR A O 1
ATOM 706 N N . VAL A 1 91 ? -15.071 21.493 13.071 1.00 92.06 91 VAL A N 1
ATOM 707 C CA . VAL A 1 91 ? -14.282 22.543 12.415 1.00 92.06 91 VAL A CA 1
ATOM 708 C C . VAL A 1 91 ? -14.848 23.891 12.849 1.00 92.06 91 VAL A C 1
ATOM 710 O O . VAL A 1 91 ? -15.868 24.351 12.341 1.00 92.06 91 VAL A O 1
ATOM 713 N N . GLY A 1 92 ? -14.205 24.518 13.836 1.00 93.94 92 GLY A N 1
ATOM 714 C CA . GLY A 1 92 ? -14.759 25.709 14.480 1.00 93.94 92 GLY A CA 1
ATOM 715 C C . GLY A 1 92 ? -16.111 25.400 15.130 1.00 93.94 92 GLY A C 1
ATOM 716 O O . GLY A 1 92 ? -16.185 24.552 16.016 1.00 93.94 92 GLY A O 1
ATOM 717 N N . ASN A 1 93 ? -17.167 26.077 14.672 1.00 95.12 93 ASN A N 1
ATOM 718 C CA . ASN A 1 93 ? -18.538 25.876 15.158 1.00 95.12 93 ASN A CA 1
ATOM 719 C C . ASN A 1 93 ? -19.342 24.858 14.330 1.00 95.12 93 ASN A C 1
ATOM 721 O O . ASN A 1 93 ? -20.451 24.499 14.725 1.00 95.12 93 ASN A O 1
ATOM 725 N N . ASP A 1 94 ? -18.796 24.393 13.206 1.00 95.81 94 ASP A N 1
ATOM 726 C CA . ASP A 1 94 ? -19.443 23.436 12.312 1.00 95.81 94 ASP A CA 1
ATOM 727 C C . ASP A 1 94 ? -18.906 22.017 12.522 1.00 95.81 94 ASP A C 1
ATOM 729 O O . ASP A 1 94 ? -17.935 21.778 13.249 1.00 95.81 94 ASP A O 1
ATOM 733 N N . HIS A 1 95 ? -19.544 21.045 11.871 1.00 93.88 95 HIS A N 1
ATOM 734 C CA . HIS A 1 95 ? -19.022 19.687 11.795 1.00 93.88 95 HIS A CA 1
ATOM 735 C C . HIS A 1 95 ? -19.249 19.064 10.421 1.00 93.88 95 HIS A C 1
ATOM 737 O O . HIS A 1 95 ? -20.238 19.341 9.744 1.00 93.88 95 HIS A O 1
ATOM 743 N N . ILE A 1 96 ? -18.345 18.161 10.057 1.00 93.44 96 ILE A N 1
ATOM 744 C CA . ILE A 1 96 ? -18.497 17.247 8.927 1.00 93.44 96 ILE A CA 1
ATOM 745 C C . ILE A 1 96 ? -18.545 15.809 9.445 1.00 93.44 96 ILE A C 1
ATOM 747 O O . ILE A 1 96 ? -18.026 15.498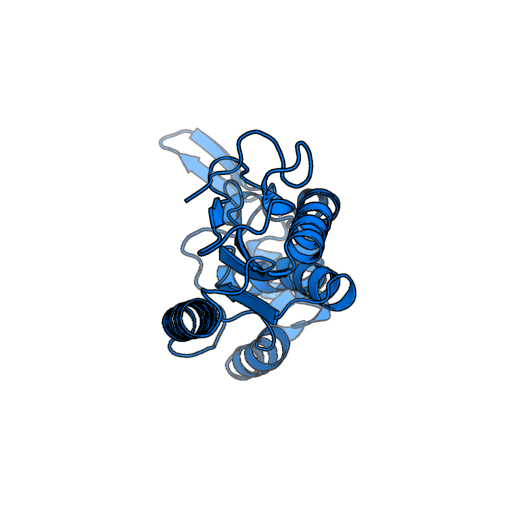 10.519 1.00 93.44 96 ILE A O 1
ATOM 751 N N . TRP A 1 97 ? -19.172 14.914 8.689 1.00 93.25 97 TRP A N 1
ATOM 752 C CA . TRP A 1 97 ? -19.203 13.494 9.026 1.00 93.25 97 TRP A CA 1
ATOM 753 C C . TRP A 1 97 ? -17.994 12.778 8.424 1.00 93.25 97 TRP A C 1
ATOM 755 O O . TRP A 1 97 ? -17.800 12.785 7.213 1.00 93.25 97 TRP A O 1
ATOM 765 N N . SER A 1 98 ? -17.205 12.121 9.269 1.00 92.38 98 SER A N 1
ATOM 766 C CA . SER A 1 98 ? -16.185 11.164 8.853 1.00 92.38 98 SER A CA 1
ATOM 767 C C . SER A 1 98 ? -16.837 9.797 8.688 1.00 92.38 98 SER A C 1
ATOM 769 O O . SER A 1 98 ? -17.162 9.126 9.673 1.00 92.38 98 SER A O 1
ATOM 771 N N . THR A 1 99 ? -17.070 9.423 7.433 1.00 94.19 99 THR A N 1
ATOM 772 C CA . THR A 1 99 ? -17.719 8.169 7.012 1.00 94.19 99 THR A CA 1
ATOM 773 C C . THR A 1 99 ? -16.754 7.204 6.326 1.00 94.19 99 THR A C 1
ATOM 775 O O . THR A 1 99 ? -17.050 6.017 6.217 1.00 94.19 99 THR A O 1
ATOM 778 N N . THR A 1 100 ? -15.592 7.695 5.901 1.00 94.94 100 THR A N 1
ATOM 779 C CA . THR A 1 100 ? -14.494 6.931 5.304 1.00 94.94 100 THR A CA 1
ATOM 780 C C . THR A 1 100 ? -13.228 7.103 6.132 1.00 94.94 100 THR A C 1
ATOM 782 O O . THR A 1 100 ? -13.180 7.906 7.071 1.00 94.94 100 THR A O 1
ATOM 785 N N . GLY A 1 101 ? -12.206 6.331 5.786 1.00 94.88 101 GLY A N 1
ATOM 786 C CA . GLY A 1 101 ? -10.866 6.530 6.289 1.00 94.88 101 GLY A CA 1
ATOM 787 C C . GLY A 1 101 ? -10.619 6.031 7.706 1.00 94.88 101 GLY A C 1
ATOM 788 O O . GLY A 1 101 ? -11.531 5.671 8.459 1.00 94.88 101 GLY A O 1
ATOM 789 N N . VAL A 1 102 ? -9.338 6.070 8.043 1.00 94.06 102 VAL A N 1
ATOM 790 C CA . VAL A 1 102 ? -8.781 6.007 9.390 1.00 94.06 102 VAL A CA 1
ATOM 791 C C . VAL A 1 102 ? -8.431 7.416 9.857 1.00 94.06 102 VAL A C 1
ATOM 793 O O . VAL A 1 102 ? -8.096 8.291 9.058 1.00 94.06 102 VAL A O 1
ATOM 796 N N . GLN A 1 103 ? -8.495 7.658 11.162 1.00 88.19 103 GLN A N 1
ATOM 797 C CA . GLN A 1 103 ? -8.202 8.981 11.697 1.00 88.19 103 GLN A CA 1
ATOM 798 C C . GLN A 1 103 ? -6.687 9.235 11.680 1.00 88.19 103 GLN A C 1
ATOM 800 O O . GLN A 1 103 ? -5.914 8.475 12.262 1.00 88.19 103 GLN A O 1
ATOM 805 N N . GLN A 1 104 ? -6.242 10.317 11.036 1.00 83.44 104 GLN A N 1
ATOM 806 C CA . GLN A 1 104 ? -4.833 10.713 11.095 1.00 83.44 104 GLN A CA 1
ATOM 807 C C . GLN A 1 104 ? -4.435 11.069 12.533 1.00 83.44 104 GLN A C 1
ATOM 809 O O . GLN A 1 104 ? -5.151 11.784 13.234 1.00 83.44 104 GLN A O 1
ATOM 814 N N . GLY A 1 105 ? -3.290 10.546 12.971 1.00 86.25 105 GLY A N 1
ATOM 815 C CA . GLY A 1 105 ? -2.838 10.647 14.359 1.00 86.25 105 GLY A CA 1
ATOM 816 C C . GLY A 1 105 ? -3.370 9.546 15.282 1.00 86.25 105 GLY A C 1
ATOM 817 O O . GLY A 1 105 ? -2.932 9.491 16.428 1.00 86.25 105 GLY A O 1
ATOM 818 N N . ASP A 1 106 ? -4.249 8.651 14.810 1.00 89.56 106 ASP A N 1
ATOM 819 C CA . ASP A 1 106 ? -4.591 7.423 15.536 1.00 89.56 106 ASP A CA 1
ATOM 820 C C . ASP A 1 106 ? -3.399 6.447 15.502 1.00 89.56 106 ASP A C 1
ATOM 822 O O . ASP A 1 106 ? -3.036 5.976 14.420 1.00 89.56 106 ASP A O 1
ATOM 826 N N . PRO A 1 107 ? -2.809 6.078 16.656 1.00 90.31 107 PRO A N 1
ATOM 827 C CA . PRO A 1 107 ? -1.733 5.091 16.702 1.00 90.31 107 PRO A CA 1
ATOM 828 C C . PRO A 1 107 ? -2.139 3.712 16.168 1.00 90.31 107 PRO A C 1
ATOM 830 O O . PRO A 1 107 ? -1.272 2.939 15.760 1.00 90.31 107 PRO A O 1
ATOM 833 N N . LEU A 1 108 ? -3.434 3.376 16.189 1.00 91.50 108 LEU A N 1
ATOM 834 C CA . LEU A 1 108 ? -3.943 2.129 15.627 1.00 91.50 108 LEU A CA 1
ATOM 835 C C . LEU A 1 108 ? -4.120 2.215 14.107 1.00 91.50 108 LEU A C 1
ATOM 837 O O . LEU A 1 108 ? -3.890 1.212 13.440 1.00 91.50 108 LEU A O 1
ATOM 841 N N . GLY A 1 109 ? -4.480 3.384 13.569 1.00 94.00 109 GLY A N 1
ATOM 842 C CA . GLY A 1 109 ? -4.864 3.625 12.172 1.00 94.00 109 GLY A CA 1
ATOM 843 C C . GLY A 1 109 ? -3.960 3.007 11.090 1.00 94.00 109 GLY A C 1
ATOM 844 O O . GLY A 1 109 ? -4.500 2.437 10.138 1.00 94.00 109 GLY A O 1
ATOM 845 N N . PRO A 1 110 ? -2.618 3.030 11.225 1.00 95.44 110 PRO A N 1
ATOM 846 C CA . PRO A 1 110 ? -1.718 2.404 10.256 1.00 95.44 110 PRO A CA 1
ATOM 847 C C . PRO A 1 110 ? -1.963 0.905 10.037 1.00 95.44 110 PRO A C 1
ATOM 849 O O . PRO A 1 110 ? -1.844 0.424 8.913 1.00 95.44 110 PRO A O 1
ATOM 852 N N . LEU A 1 111 ? -2.335 0.156 11.083 1.00 95.81 111 LEU A N 1
ATOM 853 C CA . LEU A 1 111 ? -2.538 -1.291 10.976 1.00 95.81 111 LEU A CA 1
ATOM 854 C C . LEU A 1 111 ? -3.786 -1.642 10.138 1.00 95.81 111 LEU A C 1
ATOM 856 O O . LEU A 1 111 ? -3.639 -2.383 9.167 1.00 95.81 111 LEU A O 1
ATOM 860 N N . PRO A 1 112 ? -5.001 -1.140 10.443 1.00 96.69 112 PRO A N 1
ATOM 861 C CA . PRO A 1 112 ? -6.169 -1.363 9.601 1.00 96.69 112 PRO A CA 1
ATOM 862 C C . PRO A 1 112 ? -5.996 -0.831 8.178 1.00 96.69 112 PRO A C 1
ATOM 864 O O . PRO A 1 112 ? -6.440 -1.492 7.246 1.00 96.69 112 PRO A O 1
ATOM 867 N N . PHE A 1 113 ? -5.317 0.309 7.989 1.00 97.69 113 PHE A N 1
ATOM 868 C CA . PHE A 1 113 ? -4.998 0.811 6.649 1.00 97.69 113 PHE A CA 1
ATOM 869 C C . PHE A 1 113 ? -4.167 -0.208 5.856 1.00 97.69 113 PHE A C 1
ATOM 871 O O . PHE A 1 113 ? -4.559 -0.625 4.766 1.00 97.69 113 PHE A O 1
ATOM 878 N N . ALA A 1 114 ? -3.056 -0.667 6.439 1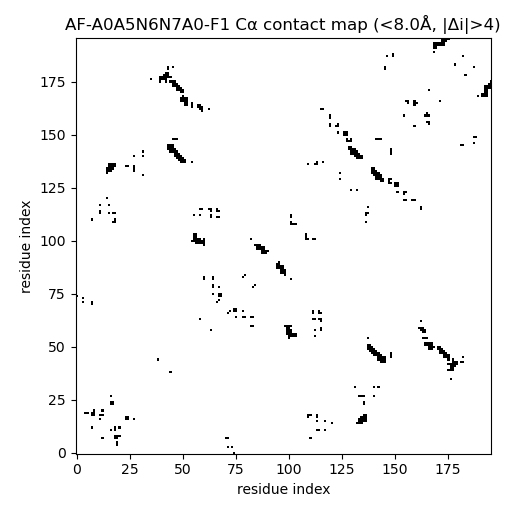.00 97.81 114 ALA A N 1
ATOM 879 C CA . ALA A 1 114 ? -2.192 -1.664 5.822 1.00 97.81 114 ALA A CA 1
ATOM 880 C C . ALA A 1 114 ? -2.941 -2.964 5.506 1.00 97.81 114 ALA A C 1
ATOM 882 O O . ALA A 1 114 ? -2.732 -3.538 4.442 1.00 97.81 114 ALA A O 1
ATOM 883 N N . LEU A 1 115 ? -3.842 -3.407 6.389 1.00 97.94 115 LEU A N 1
ATOM 884 C CA . LEU A 1 115 ? -4.674 -4.589 6.157 1.00 97.94 115 LEU A CA 1
ATOM 885 C C . LEU A 1 115 ? -5.594 -4.438 4.937 1.00 97.94 115 LEU A C 1
ATOM 887 O O . LEU A 1 115 ? -5.748 -5.403 4.198 1.00 97.94 115 LEU A O 1
ATOM 891 N N . VAL A 1 116 ? -6.160 -3.250 4.692 1.00 98.25 116 VAL A N 1
ATOM 892 C CA . VAL A 1 116 ? -6.992 -2.990 3.500 1.00 98.25 116 VAL A CA 1
ATOM 893 C C . VAL A 1 116 ? -6.168 -2.980 2.217 1.00 98.25 116 VAL A C 1
ATOM 895 O O . VAL A 1 116 ? -6.610 -3.512 1.203 1.00 98.25 116 VAL A O 1
ATOM 898 N N . LEU A 1 117 ? -4.978 -2.381 2.251 1.00 98.38 117 LEU A N 1
ATOM 899 C CA . LEU A 1 117 ? -4.092 -2.295 1.089 1.00 98.38 117 LEU A CA 1
ATOM 900 C C . LEU A 1 117 ? -3.477 -3.658 0.726 1.00 98.38 117 LEU A C 1
ATOM 902 O O . LEU A 1 117 ? -3.248 -3.963 -0.441 1.00 98.38 117 LEU A O 1
ATOM 906 N N . HIS A 1 118 ? -3.207 -4.502 1.716 1.00 97.88 118 HIS A N 1
ATOM 907 C CA . HIS A 1 118 ? -2.409 -5.712 1.547 1.00 97.88 118 HIS A CA 1
ATOM 908 C C . HIS A 1 118 ? -2.967 -6.750 0.543 1.00 97.88 118 HIS A C 1
ATOM 910 O O . HIS A 1 118 ? -2.174 -7.301 -0.224 1.00 97.88 118 HIS A O 1
ATOM 916 N N . PRO A 1 119 ? -4.290 -6.995 0.431 1.00 97.56 119 PRO A N 1
ATOM 917 C CA . PRO A 1 119 ? -4.846 -7.781 -0.667 1.00 97.56 119 PRO A CA 1
ATOM 918 C C . PRO A 1 119 ? -4.444 -7.259 -2.052 1.00 97.56 119 PRO A C 1
ATOM 920 O O . PRO A 1 119 ? -3.997 -8.051 -2.878 1.00 97.56 119 PRO A O 1
ATOM 923 N N . LEU A 1 120 ? -4.518 -5.944 -2.297 1.00 98.19 120 LEU A N 1
ATOM 924 C CA . LEU A 1 120 ? -4.102 -5.329 -3.566 1.00 98.19 120 LEU A CA 1
ATOM 925 C C . LEU A 1 120 ? -2.608 -5.561 -3.837 1.00 98.19 120 LEU A C 1
ATOM 927 O O . LEU A 1 120 ? -2.216 -5.935 -4.941 1.00 98.19 120 LEU A O 1
ATOM 931 N N . VAL A 1 121 ? -1.776 -5.423 -2.805 1.00 98.06 121 VAL A N 1
ATOM 932 C CA . VAL A 1 121 ? -0.333 -5.700 -2.873 1.00 98.06 121 VAL A CA 1
ATOM 933 C C . VAL A 1 121 ? -0.075 -7.156 -3.283 1.00 98.06 121 VAL A C 1
ATOM 935 O O . VAL A 1 121 ? 0.693 -7.429 -4.207 1.00 98.06 121 VAL A O 1
ATOM 938 N N . HIS A 1 122 ? -0.781 -8.123 -2.698 1.00 97.81 122 HIS A N 1
ATOM 939 C CA . HIS A 1 122 ? -0.668 -9.520 -3.125 1.00 97.81 122 HIS A CA 1
ATOM 940 C C . HIS A 1 122 ? -1.138 -9.758 -4.562 1.00 97.81 122 HIS A C 1
ATOM 942 O O . HIS A 1 122 ? -0.539 -10.568 -5.275 1.00 97.81 122 HIS A O 1
ATOM 948 N N . ARG A 1 123 ? -2.182 -9.055 -5.013 1.00 98.00 123 ARG A N 1
ATOM 949 C CA . ARG A 1 123 ? -2.665 -9.135 -6.400 1.00 98.00 123 ARG A CA 1
ATOM 950 C C . ARG A 1 123 ? -1.593 -8.684 -7.386 1.00 98.00 123 ARG A C 1
ATOM 952 O O . ARG A 1 123 ? -1.362 -9.385 -8.370 1.00 98.00 123 ARG A O 1
ATOM 959 N N . ILE A 1 124 ? -0.866 -7.610 -7.073 1.00 98.19 124 ILE A N 1
ATOM 960 C CA . ILE A 1 124 ? 0.301 -7.159 -7.846 1.00 98.19 124 ILE A CA 1
ATOM 961 C C . ILE A 1 124 ? 1.388 -8.239 -7.859 1.00 98.19 124 ILE A C 1
ATOM 963 O O . ILE A 1 124 ? 1.895 -8.588 -8.922 1.00 98.19 124 ILE A O 1
ATOM 967 N N . LYS A 1 125 ? 1.715 -8.830 -6.700 1.00 96.81 125 LYS A N 1
ATOM 968 C CA . LYS A 1 125 ? 2.746 -9.878 -6.617 1.00 96.81 125 LYS A CA 1
ATOM 969 C C . LYS A 1 125 ? 2.424 -11.106 -7.475 1.00 96.81 125 LYS A C 1
ATOM 971 O O . LYS A 1 125 ? 3.330 -11.687 -8.068 1.00 96.81 125 LYS A O 1
ATOM 976 N N . VAL A 1 126 ? 1.164 -11.538 -7.499 1.00 97.25 126 VAL A N 1
ATOM 977 C CA . VAL A 1 126 ? 0.719 -12.690 -8.302 1.00 97.25 126 VAL A CA 1
ATOM 978 C C . VAL A 1 126 ? 0.622 -12.324 -9.783 1.00 97.25 126 VAL A C 1
ATOM 980 O O . VAL A 1 126 ? 0.904 -13.154 -10.645 1.00 97.25 126 VAL A O 1
ATOM 983 N N . GLY A 1 127 ? 0.206 -11.093 -10.080 1.00 97.00 127 GLY A N 1
ATOM 984 C CA . GLY A 1 127 ? -0.029 -10.616 -11.435 1.00 97.00 127 GLY A CA 1
ATOM 985 C C . GLY A 1 127 ? 1.232 -10.213 -12.192 1.00 97.00 127 GLY A C 1
ATOM 986 O O . GLY A 1 127 ? 1.211 -10.288 -13.420 1.00 97.00 127 GLY A O 1
ATOM 987 N N . CYS A 1 128 ? 2.303 -9.810 -11.506 1.00 97.38 128 CYS A N 1
ATOM 988 C CA . CYS A 1 128 ? 3.462 -9.175 -12.132 1.00 97.38 128 CYS A CA 1
ATOM 989 C C . CYS A 1 128 ? 4.794 -9.831 -11.740 1.00 97.38 128 CYS A C 1
ATOM 991 O O . CYS A 1 128 ? 5.058 -10.126 -10.570 1.00 97.38 128 CYS A O 1
ATOM 993 N N . ALA A 1 129 ? 5.681 -9.994 -12.721 1.00 96.81 129 ALA A N 1
ATOM 994 C CA . ALA A 1 129 ? 7.053 -10.448 -12.523 1.00 96.81 129 ALA A CA 1
ATOM 995 C C . ALA A 1 129 ? 7.964 -9.263 -12.156 1.00 96.81 129 ALA A C 1
ATOM 997 O O . ALA A 1 129 ? 8.707 -8.736 -12.980 1.00 96.81 129 ALA A O 1
ATOM 998 N N . LEU A 1 130 ? 7.871 -8.824 -10.899 1.00 96.44 130 LEU A N 1
ATOM 999 C CA . LEU A 1 130 ? 8.616 -7.677 -10.372 1.00 96.44 130 LEU A CA 1
ATOM 1000 C C . LEU A 1 130 ? 9.908 -8.109 -9.672 1.00 96.44 130 LEU A C 1
ATOM 1002 O O . LEU A 1 130 ? 9.919 -9.091 -8.924 1.00 96.44 130 LEU A O 1
ATOM 1006 N N . SER A 1 131 ? 10.970 -7.331 -9.873 1.00 95.19 131 SER A N 1
ATOM 1007 C CA . SER A 1 131 ? 12.277 -7.532 -9.238 1.00 95.19 131 SER A CA 1
ATOM 1008 C C . SER A 1 131 ? 12.328 -6.960 -7.821 1.00 95.19 131 SER A C 1
ATOM 1010 O O . SER A 1 131 ? 12.986 -7.520 -6.948 1.00 95.19 131 SER A O 1
ATOM 1012 N N . PHE A 1 132 ? 11.609 -5.862 -7.581 1.00 96.06 132 PHE A N 1
ATOM 1013 C CA . PHE A 1 132 ? 11.443 -5.246 -6.269 1.00 96.06 132 PHE A CA 1
ATOM 1014 C C . PHE A 1 132 ? 10.000 -4.775 -6.094 1.00 96.06 132 PHE A C 1
ATOM 1016 O O . PHE A 1 132 ? 9.389 -4.241 -7.018 1.00 96.06 132 PHE A O 1
ATOM 1023 N N . HIS A 1 133 ? 9.450 -4.985 -4.904 1.00 96.94 133 HIS A N 1
ATOM 1024 C CA . HIS A 1 133 ? 8.086 -4.609 -4.567 1.00 96.94 133 HIS A CA 1
ATOM 1025 C C . HIS A 1 133 ? 8.000 -4.438 -3.055 1.00 96.94 133 HIS A C 1
ATOM 1027 O O . HIS A 1 133 ? 8.134 -5.414 -2.322 1.00 96.94 133 HIS A O 1
ATOM 1033 N N . ALA A 1 134 ? 7.827 -3.206 -2.593 1.00 97.88 134 ALA A N 1
ATOM 1034 C CA . ALA A 1 134 ? 7.742 -2.899 -1.175 1.00 97.88 134 ALA A CA 1
ATOM 1035 C C . ALA A 1 134 ? 6.855 -1.679 -0.940 1.00 97.88 134 ALA A C 1
ATOM 1037 O O . ALA A 1 134 ? 6.786 -0.785 -1.778 1.00 97.88 134 ALA A O 1
ATOM 1038 N N . TRP A 1 135 ? 6.205 -1.649 0.214 1.00 98.12 135 TRP A N 1
ATOM 1039 C CA . TRP A 1 135 ? 5.289 -0.600 0.630 1.00 98.12 135 TRP A CA 1
ATOM 1040 C C . TRP A 1 135 ? 5.646 -0.118 2.026 1.00 98.12 135 TRP A C 1
ATOM 1042 O O . TRP A 1 135 ? 5.952 -0.919 2.911 1.00 98.12 135 TRP A O 1
ATOM 1052 N N . TYR A 1 136 ? 5.562 1.186 2.238 1.00 97.25 136 TYR A N 1
ATOM 1053 C CA . TYR A 1 136 ? 5.600 1.803 3.551 1.00 97.25 136 TYR A CA 1
ATOM 1054 C C . TYR A 1 136 ? 4.296 2.571 3.747 1.00 97.25 136 TYR A C 1
ATOM 1056 O O . TYR A 1 136 ? 4.126 3.677 3.255 1.00 97.25 136 TYR A O 1
ATOM 1064 N N . LEU A 1 137 ? 3.353 1.950 4.455 1.00 95.69 137 LEU A N 1
ATOM 1065 C CA . LEU A 1 137 ? 1.968 2.410 4.533 1.00 95.69 137 LEU A CA 1
ATOM 1066 C C . LEU A 1 137 ? 1.387 2.590 3.125 1.00 95.69 137 LEU A C 1
ATOM 1068 O O . LEU A 1 137 ? 1.265 1.585 2.425 1.00 95.69 137 LEU A O 1
ATOM 1072 N N . ASP A 1 138 ? 1.004 3.805 2.742 1.00 95.81 138 ASP A N 1
ATOM 1073 C CA . ASP A 1 138 ? 0.456 4.155 1.433 1.00 95.81 138 ASP A CA 1
ATOM 1074 C C . ASP A 1 138 ? 1.511 4.362 0.340 1.00 95.81 138 ASP A C 1
ATOM 1076 O O . ASP A 1 138 ? 1.160 4.268 -0.835 1.00 95.81 138 ASP A O 1
ATOM 1080 N N . ASP A 1 139 ? 2.781 4.561 0.702 1.00 96.31 139 ASP A N 1
ATOM 1081 C CA . ASP A 1 139 ? 3.870 4.759 -0.255 1.00 96.31 139 ASP A CA 1
ATOM 1082 C C . ASP A 1 139 ? 4.336 3.419 -0.835 1.00 96.31 139 ASP A C 1
ATOM 1084 O O . ASP A 1 139 ? 4.842 2.551 -0.115 1.00 96.31 139 ASP A O 1
ATOM 1088 N N . GLY A 1 140 ? 4.187 3.240 -2.147 1.00 97.31 140 GLY A N 1
ATOM 1089 C CA . GLY A 1 140 ? 4.616 2.031 -2.854 1.00 97.31 140 GLY A CA 1
ATOM 1090 C C . GLY A 1 140 ? 5.868 2.252 -3.693 1.00 97.31 140 GLY A C 1
ATOM 1091 O O . GLY A 1 140 ? 5.939 3.217 -4.446 1.00 97.31 140 GLY A O 1
ATOM 1092 N N . THR A 1 141 ? 6.819 1.320 -3.640 1.00 97.56 141 THR A N 1
ATOM 1093 C CA . THR A 1 141 ? 8.002 1.289 -4.511 1.00 97.56 141 THR A CA 1
ATOM 1094 C C . THR A 1 141 ? 8.054 -0.036 -5.262 1.00 97.56 141 THR A C 1
ATOM 1096 O O . THR A 1 141 ? 8.180 -1.112 -4.670 1.00 97.56 141 THR A O 1
ATOM 1099 N N . ILE A 1 142 ? 7.973 0.040 -6.589 1.00 97.69 142 ILE A N 1
ATOM 1100 C CA . ILE A 1 142 ? 7.924 -1.111 -7.493 1.00 97.69 142 ILE A CA 1
ATOM 1101 C C . ILE A 1 142 ? 9.052 -0.986 -8.519 1.00 97.69 142 ILE A C 1
ATOM 1103 O O . ILE A 1 142 ? 9.203 0.065 -9.127 1.00 97.69 142 ILE A O 1
ATOM 1107 N N . ILE A 1 143 ? 9.834 -2.046 -8.739 1.00 95.88 143 ILE A N 1
ATOM 1108 C CA . ILE A 1 143 ? 10.895 -2.086 -9.758 1.00 95.88 143 ILE A CA 1
ATOM 1109 C C . ILE A 1 143 ? 10.799 -3.392 -10.546 1.00 95.88 143 ILE A C 1
ATOM 1111 O O . ILE A 1 143 ? 10.672 -4.473 -9.968 1.00 95.88 143 ILE A O 1
ATOM 1115 N N . GLY A 1 144 ? 10.895 -3.312 -11.868 1.00 95.19 144 GLY A N 1
ATOM 1116 C CA . GLY A 1 144 ? 10.869 -4.472 -12.758 1.00 95.19 144 GLY A CA 1
ATOM 1117 C C . GLY A 1 144 ? 10.958 -4.063 -14.222 1.00 95.19 144 GLY A C 1
ATOM 1118 O O . GLY A 1 144 ? 11.208 -2.896 -14.522 1.00 95.19 144 GLY A O 1
ATOM 1119 N N . ASP A 1 145 ? 10.736 -5.011 -15.136 1.00 93.69 145 ASP A N 1
ATOM 1120 C CA . ASP A 1 145 ? 10.555 -4.679 -16.554 1.00 93.69 145 ASP A CA 1
ATOM 1121 C C . ASP A 1 145 ? 9.414 -3.665 -16.713 1.00 93.69 145 ASP A C 1
ATOM 1123 O O . ASP A 1 145 ? 8.370 -3.778 -16.065 1.00 93.69 145 ASP A O 1
ATOM 1127 N N . ALA A 1 146 ? 9.602 -2.674 -17.582 1.00 92.19 146 ALA A N 1
ATOM 1128 C CA . ALA A 1 146 ? 8.657 -1.576 -17.746 1.00 92.19 146 ALA A CA 1
ATOM 1129 C C . ALA A 1 146 ? 7.214 -2.031 -18.032 1.00 92.19 146 ALA A C 1
ATOM 1131 O O . ALA A 1 146 ? 6.275 -1.384 -17.570 1.00 92.19 146 ALA A O 1
ATOM 1132 N N . LYS A 1 147 ? 7.016 -3.153 -18.738 1.00 93.06 147 LYS A N 1
ATOM 1133 C CA . LYS A 1 147 ? 5.675 -3.696 -19.008 1.00 93.06 147 LYS A CA 1
ATOM 1134 C C . LYS A 1 147 ? 5.043 -4.316 -17.769 1.00 93.06 147 LYS A C 1
ATOM 1136 O O . LYS A 1 147 ? 3.846 -4.154 -17.553 1.00 93.06 147 LYS A O 1
ATOM 1141 N N . GLU A 1 148 ? 5.834 -4.986 -16.938 1.00 96.50 148 GLU A N 1
ATOM 1142 C CA . GLU A 1 148 ? 5.362 -5.564 -15.676 1.00 96.50 148 GLU A CA 1
ATOM 1143 C C . GLU A 1 148 ? 5.042 -4.472 -14.645 1.00 96.50 148 GLU A C 1
ATOM 1145 O O . GLU A 1 148 ? 4.072 -4.587 -13.893 1.00 96.50 148 GLU A O 1
ATOM 1150 N N . VAL A 1 149 ? 5.805 -3.374 -14.653 1.00 96.19 149 VAL A N 1
ATOM 1151 C CA . VAL A 1 149 ? 5.533 -2.186 -13.830 1.00 96.19 149 VAL A CA 1
ATOM 1152 C C . VAL A 1 149 ? 4.263 -1.468 -14.297 1.00 96.19 149 VAL A C 1
ATOM 1154 O O . VAL A 1 149 ? 3.411 -1.145 -13.471 1.00 96.19 149 VAL A O 1
ATOM 1157 N N . ALA A 1 150 ? 4.081 -1.276 -15.607 1.00 95.12 150 ALA A N 1
ATOM 1158 C CA . ALA A 1 150 ? 2.842 -0.731 -16.166 1.00 95.12 150 ALA A CA 1
ATOM 1159 C C . ALA A 1 150 ? 1.625 -1.605 -15.816 1.00 95.12 150 ALA A C 1
ATOM 1161 O O . ALA A 1 150 ? 0.596 -1.102 -15.372 1.00 95.12 150 ALA A O 1
ATOM 1162 N N . LYS A 1 151 ? 1.770 -2.931 -15.896 1.00 96.94 151 LYS A N 1
ATOM 1163 C CA . LYS A 1 151 ? 0.732 -3.879 -15.473 1.00 96.94 151 LYS A CA 1
ATOM 1164 C C . LYS A 1 151 ? 0.395 -3.754 -13.985 1.00 96.94 151 LYS A C 1
ATOM 1166 O O . LYS A 1 151 ? -0.777 -3.822 -13.619 1.00 96.94 151 LYS A O 1
ATOM 1171 N N . ALA A 1 152 ? 1.394 -3.559 -13.121 1.00 98.00 152 ALA A N 1
ATOM 1172 C CA . ALA A 1 152 ? 1.161 -3.322 -11.696 1.00 98.00 152 ALA A CA 1
ATOM 1173 C C . ALA A 1 152 ? 0.365 -2.027 -11.468 1.00 98.00 152 ALA A C 1
ATOM 1175 O O . ALA A 1 152 ? -0.581 -2.017 -10.681 1.00 98.00 152 ALA A O 1
ATOM 1176 N N . LEU A 1 153 ? 0.697 -0.963 -12.204 1.00 96.88 153 LEU A N 1
ATOM 1177 C CA . LEU A 1 153 ? -0.039 0.299 -12.183 1.00 96.88 153 LEU A CA 1
ATOM 1178 C C . LEU A 1 153 ? -1.501 0.122 -12.621 1.00 96.88 153 LEU A C 1
ATOM 1180 O O . LEU A 1 153 ? -2.401 0.668 -11.985 1.00 96.88 153 LEU A O 1
ATOM 1184 N N . ASP A 1 154 ? -1.753 -0.666 -13.666 1.00 96.81 154 ASP A N 1
ATOM 1185 C CA . ASP A 1 154 ? -3.110 -0.956 -14.134 1.00 96.81 154 ASP A CA 1
ATOM 1186 C C . ASP A 1 154 ? -3.928 -1.738 -13.100 1.00 96.81 154 ASP A C 1
ATOM 1188 O O . ASP A 1 154 ? -5.096 -1.416 -12.881 1.00 96.81 154 ASP A O 1
ATOM 1192 N N . ILE A 1 155 ? -3.316 -2.706 -12.404 1.00 98.19 155 ILE A N 1
ATOM 1193 C CA . ILE A 1 155 ? -3.958 -3.406 -11.279 1.00 98.19 155 ILE A CA 1
ATOM 1194 C C . ILE A 1 155 ? -4.341 -2.404 -10.184 1.00 98.19 155 ILE A C 1
ATOM 1196 O O . ILE A 1 155 ? -5.480 -2.421 -9.721 1.00 98.19 155 ILE A O 1
ATOM 1200 N N . ILE A 1 156 ? -3.433 -1.495 -9.804 1.00 97.94 156 ILE A N 1
ATOM 1201 C CA . ILE A 1 156 ? -3.709 -0.462 -8.792 1.00 97.94 156 ILE A CA 1
ATOM 1202 C C . ILE A 1 156 ? -4.875 0.431 -9.229 1.00 97.94 156 ILE A C 1
ATOM 1204 O O . ILE A 1 156 ? -5.774 0.700 -8.438 1.00 97.94 156 ILE A O 1
ATOM 1208 N N . ARG A 1 157 ? -4.904 0.866 -10.492 1.00 96.69 157 ARG A N 1
ATOM 1209 C CA . ARG A 1 157 ? -5.975 1.727 -11.020 1.00 96.69 157 ARG A CA 1
ATOM 1210 C C . ARG A 1 157 ? -7.324 1.018 -11.108 1.00 96.69 157 ARG A C 1
ATOM 1212 O O . ARG A 1 157 ? -8.351 1.666 -10.938 1.00 96.69 157 ARG A O 1
ATOM 1219 N N . ALA A 1 158 ? -7.329 -0.279 -11.398 1.00 97.38 158 ALA A N 1
ATOM 1220 C CA . ALA A 1 158 ? -8.554 -1.058 -11.533 1.00 97.38 158 ALA A CA 1
ATOM 1221 C C . ALA A 1 158 ? -9.125 -1.497 -10.175 1.00 97.38 158 ALA A C 1
ATOM 1223 O O . ALA A 1 158 ? -10.334 -1.426 -9.964 1.00 97.38 158 ALA A O 1
ATOM 1224 N N . GLU A 1 159 ? -8.267 -1.956 -9.261 1.00 97.75 159 GLU A N 1
ATOM 1225 C CA . GLU A 1 159 ? -8.671 -2.574 -7.992 1.00 97.75 159 GLU A CA 1
ATOM 1226 C C . GLU A 1 159 ? -8.540 -1.617 -6.781 1.00 97.75 159 GLU A C 1
ATOM 1228 O O . GLU A 1 159 ? -9.146 -1.861 -5.742 1.00 97.75 159 GLU A O 1
ATOM 1233 N N . GLY A 1 160 ? -7.813 -0.500 -6.887 1.00 97.62 160 GLY A N 1
ATOM 1234 C CA . GLY A 1 160 ? -7.665 0.503 -5.818 1.00 97.62 160 GLY A CA 1
ATOM 1235 C C . GLY A 1 160 ? -8.944 1.281 -5.455 1.00 97.62 160 GLY A C 1
ATOM 1236 O O . GLY A 1 160 ? -9.255 1.380 -4.263 1.00 97.62 160 GLY A O 1
ATOM 1237 N N . PRO A 1 161 ? -9.745 1.778 -6.424 1.00 97.75 161 PRO A N 1
ATOM 1238 C CA . PRO A 1 161 ? -10.932 2.597 -6.146 1.00 97.75 161 PRO A CA 1
ATOM 1239 C C . PRO A 1 161 ? -11.954 1.957 -5.198 1.00 97.75 161 PRO A C 1
ATOM 1241 O O . PRO A 1 161 ? -12.476 2.613 -4.297 1.00 97.75 161 PRO A O 1
ATOM 1244 N N . VAL A 1 162 ? -12.204 0.647 -5.320 1.00 97.06 162 VAL A N 1
ATOM 1245 C CA . VAL A 1 162 ? -13.147 -0.063 -4.429 1.00 97.06 162 VAL A CA 1
ATOM 1246 C C . VAL A 1 162 ? -12.653 -0.128 -2.976 1.00 97.06 162 VAL A C 1
ATOM 1248 O O . VAL A 1 162 ? -13.444 -0.279 -2.043 1.00 97.06 162 VAL A O 1
ATOM 1251 N N . LEU A 1 163 ? -11.345 0.029 -2.766 1.00 97.94 163 LEU A N 1
ATOM 1252 C CA . LEU A 1 163 ? -10.712 0.114 -1.452 1.00 97.94 163 LEU A CA 1
ATOM 1253 C C . LEU A 1 163 ? -10.635 1.556 -0.931 1.00 97.94 163 LEU A C 1
ATOM 1255 O O . LEU A 1 16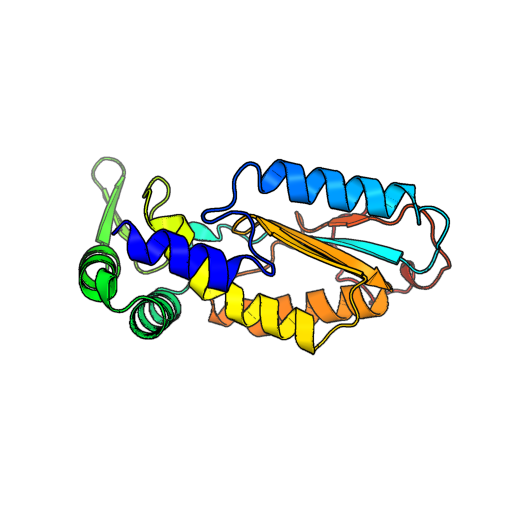3 ? -10.159 1.764 0.182 1.00 97.94 163 LEU A O 1
ATOM 1259 N N . GLY A 1 164 ? -11.116 2.546 -1.691 1.00 97.38 164 GLY A N 1
ATOM 1260 C CA . GLY A 1 164 ? -10.944 3.968 -1.381 1.00 97.38 164 GLY A CA 1
ATOM 1261 C C . GLY A 1 164 ? -9.517 4.468 -1.623 1.00 97.38 164 GLY A C 1
ATOM 1262 O O . GLY A 1 164 ? -9.102 5.458 -1.023 1.00 97.38 164 GLY A O 1
ATOM 1263 N N . LEU A 1 165 ? -8.751 3.761 -2.459 1.00 97.62 165 LEU A N 1
ATOM 1264 C CA . LEU A 1 165 ? -7.364 4.068 -2.795 1.00 97.62 165 LEU A CA 1
ATOM 1265 C C . LEU A 1 165 ? -7.294 4.597 -4.227 1.00 97.62 165 LEU A C 1
ATOM 1267 O O . LEU A 1 165 ? -7.118 3.850 -5.188 1.00 97.62 165 LEU A O 1
ATOM 1271 N N . GLU A 1 166 ? -7.461 5.909 -4.354 1.00 96.81 166 GLU A N 1
ATOM 1272 C CA . GLU A 1 166 ? -7.420 6.607 -5.637 1.00 96.81 166 GLU A CA 1
ATOM 1273 C C . GLU A 1 166 ? -5.994 7.032 -5.968 1.00 96.81 166 GLU A C 1
ATOM 1275 O O . GLU A 1 166 ? -5.385 7.838 -5.259 1.00 96.81 166 GLU A O 1
ATOM 1280 N N . LEU A 1 167 ? -5.453 6.496 -7.059 1.00 96.00 167 LEU A N 1
ATOM 1281 C CA . LEU A 1 167 ? -4.094 6.792 -7.493 1.00 96.00 167 LEU A CA 1
ATOM 1282 C C . LEU A 1 167 ? -3.934 8.278 -7.847 1.00 96.00 167 LEU A C 1
ATOM 1284 O O . LEU A 1 167 ? -4.681 8.835 -8.654 1.00 96.00 167 LEU A O 1
ATOM 1288 N N . ASN A 1 168 ? -2.907 8.915 -7.296 1.00 95.19 168 ASN A N 1
ATOM 1289 C CA . ASN A 1 168 ? -2.549 10.284 -7.618 1.00 95.19 168 ASN A CA 1
ATOM 1290 C C . ASN A 1 168 ? -1.540 10.323 -8.766 1.00 95.19 168 ASN A C 1
ATOM 1292 O O . ASN A 1 168 ? -0.329 10.371 -8.552 1.00 95.19 168 ASN A O 1
ATOM 1296 N N . ILE A 1 169 ? -2.040 10.351 -10.001 1.00 91.12 169 ILE A N 1
ATOM 1297 C CA . ILE A 1 169 ? -1.198 10.333 -11.210 1.00 91.12 169 ILE A CA 1
ATOM 1298 C C . ILE A 1 169 ? -0.122 11.428 -11.198 1.00 91.12 169 ILE A C 1
ATOM 1300 O O . ILE A 1 169 ? 0.988 11.182 -11.642 1.00 91.12 169 ILE A O 1
ATOM 1304 N N . LYS A 1 170 ? -0.413 12.616 -10.651 1.00 89.75 170 LYS A N 1
ATOM 1305 C CA . LYS A 1 170 ? 0.528 13.751 -10.658 1.00 89.75 170 LYS A CA 1
ATOM 1306 C C . LYS A 1 170 ? 1.700 13.597 -9.689 1.00 89.75 170 LYS A C 1
ATOM 1308 O O . LYS A 1 170 ? 2.694 14.293 -9.852 1.00 89.75 170 LYS A O 1
ATOM 1313 N N . LYS A 1 171 ? 1.540 12.777 -8.649 1.00 90.25 171 LYS A N 1
ATOM 1314 C CA . LYS A 1 171 ? 2.583 12.495 -7.651 1.00 90.25 171 LYS A CA 1
ATOM 1315 C C . LYS A 1 171 ? 3.168 11.095 -7.777 1.00 90.25 171 LYS A C 1
ATOM 1317 O O . LYS A 1 171 ? 4.186 10.808 -7.169 1.00 90.25 171 LYS A O 1
ATOM 1322 N N . THR A 1 172 ? 2.508 10.237 -8.543 1.00 92.38 172 THR A N 1
ATOM 1323 C CA . THR A 1 172 ? 3.067 8.963 -8.966 1.00 92.38 172 THR A CA 1
ATOM 1324 C C . THR A 1 172 ? 4.155 9.262 -9.991 1.00 92.38 172 THR A C 1
ATOM 1326 O O . THR A 1 172 ? 3.919 10.008 -10.946 1.00 92.38 172 THR A O 1
ATOM 1329 N N . GLU A 1 173 ? 5.339 8.694 -9.799 1.00 91.75 173 GLU A N 1
ATOM 1330 C CA . GLU A 1 173 ? 6.485 8.945 -10.668 1.00 91.75 173 GLU A CA 1
ATOM 1331 C C . GLU A 1 173 ? 7.025 7.634 -11.217 1.00 91.75 173 GLU A C 1
ATOM 1333 O O . GLU A 1 173 ? 7.055 6.606 -10.537 1.00 91.75 173 GLU A O 1
ATOM 1338 N N . VAL A 1 174 ? 7.466 7.683 -12.469 1.00 90.94 174 VAL A N 1
ATOM 1339 C CA . VAL A 1 174 ? 8.244 6.614 -13.077 1.00 90.94 174 VAL A CA 1
ATOM 1340 C C . VAL A 1 174 ? 9.659 7.126 -13.277 1.00 90.94 174 VAL A C 1
ATOM 1342 O O . VAL 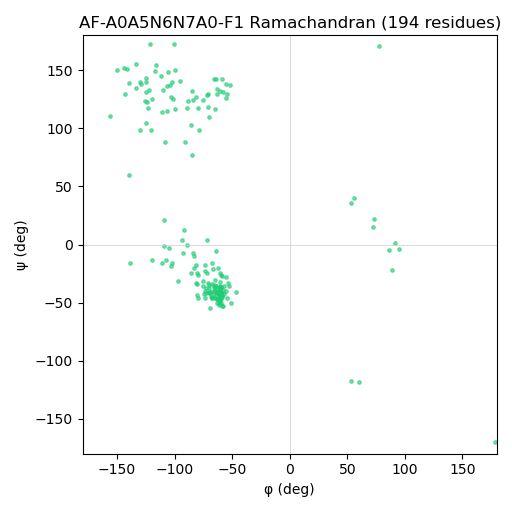A 1 174 ? 9.868 8.227 -13.775 1.00 90.94 174 VAL A O 1
ATOM 1345 N N . PHE A 1 175 ? 10.630 6.320 -12.877 1.00 87.69 175 PHE A N 1
ATOM 1346 C CA . PHE A 1 175 ? 12.048 6.601 -13.014 1.00 87.69 175 PHE A CA 1
ATOM 1347 C C . PHE A 1 175 ? 12.720 5.454 -13.761 1.00 87.69 175 PHE A C 1
ATOM 1349 O O . PHE A 1 175 ? 12.444 4.276 -13.507 1.00 87.69 175 PHE A O 1
ATOM 1356 N N . TRP A 1 176 ? 13.653 5.772 -14.652 1.00 85.00 176 TRP A N 1
ATOM 1357 C CA . TRP A 1 176 ? 14.552 4.775 -15.223 1.00 85.00 176 TRP A CA 1
ATOM 1358 C C . TRP A 1 176 ? 15.956 5.356 -15.434 1.00 85.00 176 TRP A C 1
ATOM 1360 O O . TRP A 1 176 ? 16.113 6.382 -16.089 1.00 85.00 176 TRP A O 1
ATOM 1370 N N . PRO A 1 177 ? 17.013 4.675 -14.962 1.00 73.44 177 PRO A N 1
ATOM 1371 C CA . PRO A 1 177 ? 18.384 5.155 -15.138 1.00 73.44 177 PRO A CA 1
ATOM 1372 C C . PRO A 1 177 ? 18.882 5.033 -16.590 1.00 73.44 177 PRO A C 1
ATOM 1374 O O . PRO A 1 177 ? 19.761 5.779 -17.015 1.00 73.44 177 PRO A O 1
ATOM 1377 N N . SER A 1 178 ? 18.314 4.110 -17.373 1.00 77.62 178 SER A N 1
ATOM 1378 C CA . SER A 1 178 ? 18.586 3.948 -18.804 1.00 77.62 178 SER A CA 1
ATOM 1379 C C . SER A 1 178 ? 17.316 3.544 -19.567 1.00 77.62 178 SER A C 1
ATOM 1381 O O . SER A 1 178 ? 16.396 2.937 -19.011 1.00 77.62 178 SER A O 1
ATOM 1383 N N . CYS A 1 179 ? 17.228 3.901 -20.853 1.00 75.75 179 CYS A N 1
ATOM 1384 C CA . CYS A 1 179 ? 16.043 3.661 -21.683 1.00 75.75 179 CYS A CA 1
ATOM 1385 C C . CYS A 1 179 ? 16.408 2.904 -22.965 1.00 75.75 179 CYS A C 1
ATOM 1387 O O . CYS A 1 179 ? 17.223 3.368 -23.756 1.00 75.75 179 CYS A O 1
ATOM 1389 N N . ASN A 1 180 ? 15.768 1.752 -23.188 1.00 77.12 180 ASN A N 1
ATOM 1390 C CA . ASN A 1 180 ? 15.902 0.946 -24.408 1.00 77.12 180 ASN A CA 1
ATOM 1391 C C . ASN A 1 180 ? 14.849 1.276 -25.493 1.00 77.12 180 ASN A C 1
ATOM 1393 O O . ASN A 1 180 ? 14.669 0.506 -26.432 1.00 77.12 180 ASN A O 1
ATOM 1397 N N . GLY A 1 181 ? 14.111 2.382 -25.348 1.00 68.38 181 GLY A N 1
ATOM 1398 C CA . GLY A 1 181 ? 13.066 2.823 -26.281 1.00 68.38 181 GLY A CA 1
ATOM 1399 C C . GLY A 1 181 ? 11.660 2.271 -26.006 1.00 68.38 181 GLY A C 1
ATOM 1400 O O . GLY A 1 181 ? 10.689 2.921 -26.381 1.00 68.38 181 GLY A O 1
ATOM 1401 N N . VAL A 1 182 ? 11.505 1.146 -25.292 1.00 70.25 182 VAL A N 1
ATOM 1402 C CA . VAL A 1 182 ? 10.176 0.585 -24.942 1.00 70.25 182 VAL A CA 1
ATOM 1403 C C . VAL A 1 182 ? 9.412 1.509 -23.989 1.00 70.25 182 VAL A C 1
ATOM 1405 O O . VAL A 1 182 ? 8.200 1.656 -24.098 1.00 70.25 182 VAL A O 1
ATOM 1408 N N . LYS A 1 183 ? 10.136 2.179 -23.089 1.00 67.62 183 LYS A N 1
ATOM 1409 C CA . LYS A 1 183 ? 9.582 3.078 -22.062 1.00 67.62 183 LYS A CA 1
ATOM 1410 C C . LYS A 1 183 ? 9.083 4.414 -22.618 1.00 67.62 183 LYS A C 1
ATOM 1412 O O . LYS A 1 183 ? 8.322 5.100 -21.952 1.00 67.62 183 LYS A O 1
ATOM 1417 N N . ALA A 1 184 ? 9.509 4.768 -23.832 1.00 65.50 184 ALA A N 1
ATOM 1418 C CA . ALA A 1 184 ? 9.097 5.981 -24.534 1.00 65.50 184 ALA A CA 1
ATOM 1419 C C . ALA A 1 184 ? 7.897 5.750 -25.472 1.00 65.50 184 ALA A C 1
ATOM 1421 O O . ALA A 1 184 ? 7.520 6.658 -26.207 1.00 65.50 184 ALA A O 1
ATOM 1422 N N . GLN A 1 185 ? 7.324 4.539 -25.497 1.00 68.69 185 GLN A N 1
ATOM 1423 C CA . GLN A 1 185 ? 6.137 4.257 -26.301 1.00 68.69 185 GLN A CA 1
ATOM 1424 C C . GLN A 1 185 ? 4.904 4.925 -25.693 1.00 68.69 185 GLN A C 1
ATOM 1426 O O . GLN A 1 185 ? 4.597 4.731 -24.512 1.00 68.69 185 GLN A O 1
ATOM 1431 N N . ASP A 1 186 ? 4.173 5.665 -26.527 1.00 65.12 186 ASP A N 1
ATOM 1432 C CA . ASP A 1 186 ? 2.903 6.272 -26.146 1.00 65.12 186 ASP A CA 1
ATOM 1433 C C . ASP A 1 186 ? 1.933 5.204 -25.616 1.00 65.12 186 ASP A C 1
ATOM 1435 O O . ASP A 1 186 ? 1.653 4.203 -26.278 1.00 65.12 186 ASP A O 1
ATOM 1439 N N . GLY A 1 187 ? 1.413 5.432 -24.408 1.00 73.81 187 GLY A N 1
ATOM 1440 C CA . GLY A 1 187 ? 0.378 4.603 -23.790 1.00 73.81 187 GLY A CA 1
ATOM 1441 C C . GLY A 1 187 ? 0.859 3.507 -22.837 1.00 73.81 187 GLY A C 1
ATOM 1442 O O . GLY A 1 187 ? 0.005 2.878 -22.218 1.00 73.81 187 GLY A O 1
ATOM 1443 N N . LEU A 1 188 ? 2.172 3.286 -22.661 1.00 81.62 188 LEU A N 1
ATOM 1444 C CA . LEU A 1 188 ? 2.661 2.324 -21.658 1.00 81.62 188 LEU A CA 1
ATOM 1445 C C . LEU A 1 188 ? 2.390 2.803 -20.225 1.00 81.62 188 LEU A C 1
ATOM 1447 O O . LEU A 1 188 ? 1.962 2.025 -19.380 1.00 81.62 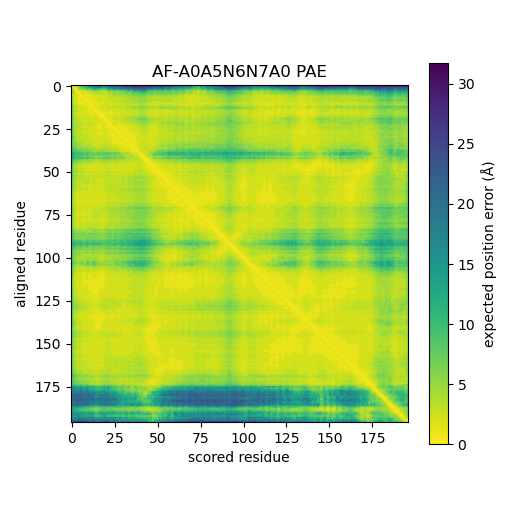188 LEU A O 1
ATOM 1451 N N . PHE A 1 189 ? 2.613 4.092 -19.966 1.00 84.88 189 PHE A N 1
ATOM 1452 C CA . PHE A 1 189 ? 2.228 4.745 -18.718 1.00 84.88 189 PHE A CA 1
ATOM 1453 C C . PHE A 1 189 ? 1.190 5.846 -18.993 1.00 84.88 189 PHE A C 1
ATOM 1455 O O . PHE A 1 189 ? 1.204 6.440 -20.076 1.00 84.88 189 PHE A O 1
ATOM 1462 N N . PRO A 1 190 ? 0.275 6.136 -18.047 1.00 81.00 190 PRO A N 1
ATOM 1463 C CA . PRO A 1 190 ? -0.742 7.167 -18.221 1.00 81.00 190 PRO A CA 1
ATOM 1464 C C . PRO A 1 190 ? -0.148 8.554 -18.489 1.00 81.00 190 PRO A C 1
ATOM 1466 O O . PRO A 1 190 ? 0.831 8.959 -17.861 1.00 81.00 190 PRO A O 1
ATOM 1469 N N . CYS A 1 191 ? -0.802 9.326 -19.359 1.00 73.00 191 CYS A N 1
ATOM 1470 C CA . CYS A 1 191 ? -0.440 10.723 -19.587 1.00 73.00 191 CYS A CA 1
ATOM 1471 C C . CYS A 1 191 ? -0.519 11.530 -18.279 1.00 73.00 191 CYS A C 1
ATOM 1473 O O . CYS A 1 191 ? -1.532 11.492 -17.579 1.00 73.00 191 CYS A O 1
ATOM 1475 N N . GLY A 1 192 ? 0.530 12.302 -17.986 1.00 72.19 192 GLY A N 1
ATOM 1476 C CA . GLY A 1 192 ? 0.606 13.159 -16.799 1.00 72.19 192 GLY A CA 1
ATOM 1477 C C . GLY A 1 192 ? 1.244 12.513 -15.567 1.00 72.19 192 GLY A C 1
ATOM 1478 O O . GLY A 1 192 ? 1.315 13.186 -14.540 1.00 72.19 192 GLY A O 1
ATOM 1479 N N . ILE A 1 193 ? 1.704 11.260 -15.665 1.00 81.19 193 ILE A N 1
ATOM 1480 C CA . ILE A 1 193 ? 2.592 10.670 -14.657 1.00 81.19 193 ILE A CA 1
ATOM 1481 C C . ILE A 1 193 ? 3.937 11.410 -14.653 1.00 81.19 193 ILE A C 1
ATOM 1483 O O . ILE A 1 193 ? 4.419 11.824 -15.714 1.00 81.19 193 ILE A O 1
ATOM 1487 N N . GLY A 1 194 ? 4.525 11.610 -13.472 1.00 72.12 194 GLY A N 1
ATOM 1488 C CA . GLY A 1 194 ? 5.848 12.220 -13.361 1.00 72.12 194 GLY A CA 1
ATOM 1489 C C . GLY A 1 194 ? 6.914 11.332 -14.006 1.00 72.12 194 GLY A C 1
ATOM 1490 O O . GLY A 1 194 ? 6.841 10.108 -13.904 1.00 72.12 194 GLY A O 1
ATOM 1491 N N . ASN A 1 195 ? 7.896 11.943 -14.666 1.00 71.00 195 ASN A N 1
ATOM 1492 C CA . ASN A 1 195 ? 9.097 11.259 -15.141 1.00 71.00 195 ASN A CA 1
ATOM 1493 C C . ASN A 1 195 ? 10.312 11.988 -14.560 1.00 71.00 195 ASN A C 1
ATOM 1495 O O . ASN A 1 195 ? 10.427 13.201 -14.766 1.00 71.00 195 ASN A O 1
ATOM 1499 N N . GLN A 1 196 ? 11.158 11.272 -13.818 1.00 56.59 196 GLN A N 1
ATOM 1500 C CA . GLN A 1 196 ? 12.400 11.799 -13.237 1.00 56.59 196 GLN A CA 1
ATOM 1501 C C . GLN A 1 196 ? 13.630 11.228 -13.941 1.00 56.59 196 GLN A C 1
ATOM 1503 O O . GLN A 1 196 ? 13.608 10.029 -14.304 1.00 56.59 196 GLN A O 1
#

Mean predicted aligned error: 4.75 Å

Organism: NCBI:txid192012

pLDDT: mean 91.82, std 8.49, range [55.28, 98.38]

Secondary structure (DSSP, 8-state):
-HHHHHHHHHHHTTTB-SSS-TTHHHHHHHHHHHHHHHSTT-TTEEEEEE-BTTHHHHS-HHHHHHHHHHH-HHHHHHHHHHHSS-EEEEETTEEEEE-SSPPTT-SSTHHHHHHHHHHHHHHHHHH--EEEEEEETTEEEEEEEHHHHHHHHHHHHHHSGGGT--B-TTT-EEE-SS--SGGGSTTSS-TT-EE-

Radius of gyration: 18.0 Å; Cα contacts (8 Å, |Δi|>4): 328; chains: 1; bounding box: 44×39×49 Å